Protein AF-A0A2E7CGQ4-F1 (afdb_monomer_lite)

Foldseek 3Di:
DDQFWDALVRLCVLQVPDSVRQVVCCVPLVPPPFDQDPVRGTTHGPVVSLVSNLVVLCVVVVDDCVVRRPDDSQVSCVVSVNDDPVVVVVLVVLLVQLLVCLQVLPLVSNVVSLVVLCVVQPLLCSVVSHVVVSLVVLVVCVVVVVHDPNSNVSSLVSLLVVLVVQLCVLQVPAPAAEEEEEEAAPDPDCSVSSSLSNLLSVLRHHYDYPYYRDYLVVSLVVCVVRVHQEYEYEDEPPDDPVVVVVSLVVSCVSHDLRYQYEYEYPRDDPDDPRHHYDDDSVSSNVVSNVVVVVVVVVVVVVVD

Secondary structure (DSSP, 8-state):
--PPPEEHHHHHHHH---HHHHHHHHHHH--S--EE-TTS-EEE-TTHHHHHHHHHHHHHTT--HHHHTT--HHHHHHHHT---HHHHHHHHHHHHHHHHHHHTT-HHHHHHHHHHHHHHH-HHHHIIIIIHHHHHHHHHHHHTTSS-HHHHHHHHHHHHHHHHHHHHHHHHT--PPEEEEEEPTT----HHHHHHHHHHHHHTPEEEEEESS--HHHHHHHHHHTT-SEEEEE--TTS-HHHHHHHHHHHHHHS-TTSEEEEESTTPPS--TT-EE--SHHHHHHHHHHHHHHHHHHHHTT--

pLDDT: mean 86.43, std 11.73, range [37.19, 98.38]

Structure (mmCIF, N/CA/C/O backbone):
data_AF-A0A2E7CGQ4-F1
#
_entry.id   AF-A0A2E7CGQ4-F1
#
loop_
_atom_site.group_PDB
_atom_site.id
_atom_site.type_symbol
_atom_site.label_atom_id
_atom_site.label_alt_id
_atom_site.label_comp_id
_atom_site.label_asym_id
_atom_site.label_entity_id
_atom_site.label_seq_id
_atom_site.pdbx_PDB_ins_code
_atom_site.Cartn_x
_atom_site.Cartn_y
_atom_site.Cartn_z
_atom_site.occupancy
_atom_site.B_iso_or_equiv
_atom_site.auth_seq_id
_atom_site.auth_comp_id
_atom_site.auth_asym_id
_atom_site.auth_atom_id
_atom_site.pdbx_PDB_model_num
ATOM 1 N N . MET A 1 1 ? 11.868 -14.679 -24.430 1.00 37.19 1 MET A N 1
ATOM 2 C CA . MET A 1 1 ? 11.970 -15.833 -23.504 1.00 37.19 1 MET A CA 1
ATOM 3 C C . MET A 1 1 ? 10.590 -16.470 -23.376 1.00 37.19 1 MET A C 1
ATOM 5 O O . MET A 1 1 ? 9.615 -15.739 -23.454 1.00 37.19 1 MET A O 1
ATOM 9 N N . ASN A 1 2 ? 10.488 -17.798 -23.251 1.00 43.44 2 ASN A N 1
ATOM 10 C CA . ASN A 1 2 ? 9.202 -18.505 -23.157 1.00 43.44 2 ASN A CA 1
ATOM 11 C C . ASN A 1 2 ? 8.615 -18.308 -21.746 1.00 43.44 2 ASN A C 1
ATOM 13 O O . ASN A 1 2 ? 9.108 -18.907 -20.792 1.00 43.44 2 ASN A O 1
ATOM 17 N N . THR A 1 3 ? 7.608 -17.448 -21.597 1.00 52.12 3 THR A N 1
ATOM 18 C CA . THR A 1 3 ? 6.948 -17.199 -20.308 1.00 52.12 3 THR A CA 1
ATOM 19 C C . THR A 1 3 ? 6.256 -18.482 -19.821 1.00 52.12 3 THR A C 1
ATOM 21 O O . THR A 1 3 ? 5.531 -19.105 -20.604 1.00 52.12 3 THR A O 1
ATOM 24 N N . PRO A 1 4 ? 6.461 -18.924 -18.565 1.00 74.00 4 PRO A N 1
ATOM 25 C CA . PRO A 1 4 ? 5.861 -20.161 -18.072 1.00 74.00 4 PRO A CA 1
ATOM 26 C C . PRO A 1 4 ? 4.330 -20.071 -18.082 1.00 74.00 4 PRO A C 1
ATOM 28 O O . PRO A 1 4 ? 3.744 -19.139 -17.532 1.00 74.00 4 PRO A O 1
ATOM 31 N N . MET A 1 5 ? 3.676 -21.048 -18.716 1.00 81.94 5 MET A N 1
ATOM 32 C CA . MET A 1 5 ? 2.215 -21.104 -18.775 1.00 81.94 5 MET A CA 1
ATOM 33 C C . MET A 1 5 ? 1.610 -21.578 -17.445 1.00 81.94 5 MET A C 1
ATOM 35 O O . MET A 1 5 ? 2.183 -22.404 -16.736 1.00 81.94 5 MET A O 1
ATOM 39 N N . LEU A 1 6 ? 0.417 -21.087 -17.127 1.00 85.25 6 LEU A N 1
ATOM 40 C CA . LEU A 1 6 ? -0.281 -21.278 -15.859 1.00 85.25 6 LEU A CA 1
ATOM 41 C C . LEU A 1 6 ? -1.363 -22.351 -15.947 1.00 85.25 6 LEU A C 1
ATOM 43 O O . LEU A 1 6 ? -2.044 -22.489 -16.959 1.00 85.25 6 LEU A O 1
ATOM 47 N N . THR A 1 7 ? -1.590 -23.075 -14.854 1.00 88.69 7 THR A N 1
ATOM 48 C CA . THR A 1 7 ? -2.737 -23.988 -14.746 1.00 88.69 7 THR A CA 1
ATOM 49 C C . THR A 1 7 ? -4.035 -23.216 -14.504 1.00 88.69 7 THR A C 1
ATOM 51 O O . THR A 1 7 ? -4.023 -22.098 -13.991 1.00 88.69 7 THR A O 1
ATOM 54 N N . ILE A 1 8 ? -5.187 -23.834 -14.792 1.00 88.88 8 ILE A N 1
ATOM 55 C CA . ILE A 1 8 ? -6.497 -23.209 -14.518 1.00 88.88 8 ILE A CA 1
ATOM 56 C C . ILE A 1 8 ? -6.691 -22.838 -13.036 1.00 88.88 8 ILE A C 1
ATOM 58 O O . ILE A 1 8 ? -7.379 -21.869 -12.730 1.00 88.88 8 ILE A O 1
ATOM 62 N N . GLY A 1 9 ? -6.080 -23.598 -12.117 1.00 81.31 9 GLY A N 1
ATOM 63 C CA . GLY A 1 9 ? -6.114 -23.308 -10.682 1.00 81.31 9 GLY A CA 1
ATOM 64 C C . GLY A 1 9 ? -5.320 -22.050 -10.334 1.00 81.31 9 GLY A C 1
ATOM 65 O O . GLY A 1 9 ? -5.832 -21.188 -9.627 1.00 81.31 9 GLY A O 1
ATOM 66 N N . ALA A 1 10 ? -4.121 -21.902 -10.908 1.00 79.12 10 ALA A N 1
ATOM 67 C CA . ALA A 1 10 ? -3.307 -20.698 -10.749 1.00 79.12 10 ALA A CA 1
ATOM 68 C C . ALA A 1 10 ? -4.002 -19.456 -11.334 1.00 79.12 10 ALA A C 1
ATOM 70 O O . ALA A 1 10 ? -4.016 -18.406 -10.699 1.00 79.12 10 ALA A O 1
ATOM 71 N N . VAL A 1 11 ? -4.655 -19.584 -12.497 1.00 84.62 11 VAL A N 1
ATOM 72 C CA . VAL A 1 11 ? -5.455 -18.494 -13.085 1.00 84.62 11 VAL A CA 1
ATOM 73 C C . VAL A 1 11 ? -6.632 -18.119 -12.184 1.00 84.62 11 VAL A C 1
ATOM 75 O O . VAL A 1 11 ? -6.883 -16.937 -11.972 1.00 84.62 11 VAL A O 1
ATOM 78 N N . SER A 1 12 ? -7.334 -19.103 -11.616 1.00 85.94 12 SER A N 1
ATOM 79 C CA . SER A 1 12 ? -8.445 -18.858 -10.688 1.00 85.94 12 SER A CA 1
ATOM 80 C C . SER A 1 12 ? -7.989 -18.106 -9.434 1.00 85.94 12 SER A C 1
ATOM 82 O O . SER A 1 12 ? -8.594 -17.097 -9.085 1.00 85.94 12 SER A O 1
ATOM 84 N N . GLN A 1 13 ? -6.876 -18.517 -8.817 1.00 78.94 13 GLN A N 1
ATOM 85 C CA . GLN A 1 13 ? -6.286 -17.789 -7.687 1.00 78.94 13 GLN A CA 1
ATOM 86 C C . GLN A 1 13 ? -5.850 -16.367 -8.061 1.00 78.94 13 GLN A C 1
ATOM 88 O O . GLN A 1 13 ? -6.104 -15.435 -7.306 1.00 78.94 13 GLN A O 1
ATOM 93 N N . ALA A 1 14 ? -5.214 -16.187 -9.221 1.00 70.75 14 ALA A N 1
ATOM 94 C CA . ALA A 1 14 ? -4.688 -14.890 -9.642 1.00 70.75 14 ALA A CA 1
ATOM 95 C C . ALA A 1 14 ? -5.778 -13.883 -10.053 1.00 70.75 14 ALA A C 1
ATOM 97 O O . ALA A 1 14 ? -5.547 -12.673 -9.987 1.00 70.75 14 ALA A O 1
ATOM 98 N N . THR A 1 15 ? -6.939 -14.364 -10.505 1.00 81.50 15 THR A N 1
ATOM 99 C CA . THR A 1 15 ? -8.033 -13.530 -11.040 1.00 81.50 15 THR A CA 1
ATOM 100 C C . THR A 1 15 ? -9.230 -13.408 -10.101 1.00 81.50 15 THR A C 1
ATOM 102 O O . THR A 1 15 ? -10.067 -12.544 -10.324 1.00 81.50 15 THR A O 1
ATOM 105 N N . GLY A 1 16 ? -9.343 -14.271 -9.085 1.00 78.56 16 GLY A N 1
ATOM 106 C CA . GLY A 1 16 ? -10.519 -14.352 -8.212 1.00 78.56 16 GLY A CA 1
ATOM 107 C C . GLY A 1 16 ? -11.732 -15.041 -8.853 1.00 78.56 16 GLY A C 1
ATOM 108 O O . GLY A 1 16 ? -12.733 -15.273 -8.180 1.00 78.56 16 GLY A O 1
ATOM 109 N N . ILE A 1 17 ? -11.656 -15.428 -10.133 1.00 87.81 17 ILE A N 1
ATOM 110 C CA . ILE A 1 17 ? -12.758 -16.086 -10.844 1.00 87.81 17 ILE A CA 1
ATOM 111 C C . ILE A 1 17 ? -12.748 -17.590 -10.526 1.00 87.81 17 ILE A C 1
ATOM 113 O O . ILE A 1 17 ? -11.724 -18.248 -10.741 1.00 87.81 17 ILE A O 1
ATOM 117 N N . PRO A 1 18 ? -13.872 -18.199 -10.099 1.00 87.81 18 PRO A N 1
ATOM 118 C CA . PRO A 1 18 ? -13.926 -19.633 -9.822 1.00 87.81 18 PRO A CA 1
ATOM 119 C C . PRO A 1 18 ? -13.567 -20.496 -11.041 1.00 87.81 18 PRO A C 1
ATOM 121 O O . PRO A 1 18 ? -14.021 -20.240 -12.159 1.00 87.81 18 PRO A O 1
ATOM 124 N N . VAL A 1 19 ? -12.840 -21.600 -10.825 1.00 90.12 19 VAL A N 1
ATOM 125 C CA . VAL A 1 19 ? -12.461 -22.561 -11.887 1.00 90.12 19 VAL A CA 1
ATOM 126 C C . VAL A 1 19 ? -13.666 -23.014 -12.722 1.00 90.12 19 VAL A C 1
ATOM 128 O O . VAL A 1 19 ? -13.573 -23.137 -13.944 1.00 90.12 19 VAL A O 1
ATOM 131 N N . ASN A 1 20 ? -14.818 -23.246 -12.086 1.00 90.44 20 ASN A N 1
ATOM 132 C CA . ASN A 1 20 ? -16.042 -23.653 -12.782 1.00 90.44 20 ASN A CA 1
ATOM 133 C C . ASN A 1 20 ? -16.586 -22.554 -13.710 1.00 90.44 20 ASN A C 1
ATOM 135 O O . ASN A 1 20 ? -17.099 -22.860 -14.791 1.00 90.44 20 ASN A O 1
ATOM 139 N N . THR A 1 21 ? -16.428 -21.287 -13.328 1.00 89.38 21 THR A N 1
ATOM 140 C CA . THR A 1 21 ? -16.795 -20.127 -14.144 1.00 89.38 21 THR A CA 1
ATOM 141 C C . THR A 1 21 ? -15.877 -20.022 -15.358 1.00 89.38 21 THR A C 1
ATOM 143 O O . THR A 1 21 ? -16.377 -19.987 -16.481 1.00 89.38 21 THR A O 1
ATOM 146 N N . LEU A 1 22 ? -14.556 -20.126 -15.161 1.00 89.81 22 LEU A N 1
ATOM 147 C CA . LEU A 1 22 ? -13.570 -20.136 -16.252 1.00 89.81 22 LEU A CA 1
ATOM 148 C C . LEU A 1 22 ? -13.839 -21.262 -17.264 1.00 89.81 22 LEU A C 1
ATOM 150 O O . LEU A 1 22 ? -13.852 -21.025 -18.469 1.00 89.81 22 LEU A O 1
ATOM 154 N N . ARG A 1 23 ? -14.144 -22.480 -16.792 1.00 89.25 23 ARG A N 1
ATOM 155 C CA . ARG A 1 23 ? -14.527 -23.614 -17.661 1.00 89.25 23 ARG A CA 1
ATOM 156 C C . ARG A 1 23 ? -15.828 -23.363 -18.418 1.00 89.25 23 ARG A C 1
ATOM 158 O O . ARG A 1 23 ? -15.978 -23.780 -19.566 1.00 89.25 23 ARG A O 1
ATOM 165 N N . THR A 1 24 ? -16.795 -22.718 -17.768 1.00 90.81 24 THR A N 1
ATOM 166 C CA . THR A 1 24 ? -18.075 -22.381 -18.399 1.00 90.81 24 THR A CA 1
ATOM 167 C C . THR A 1 24 ? -17.879 -21.347 -19.496 1.00 90.81 24 THR A C 1
ATOM 169 O O . THR A 1 24 ? -18.481 -21.478 -20.562 1.00 90.81 24 THR A O 1
ATOM 172 N N . TRP A 1 25 ? -17.036 -20.349 -19.252 1.00 91.62 25 TRP A N 1
ATOM 173 C CA . TRP A 1 25 ? -16.709 -19.326 -20.232 1.00 91.62 25 TRP A CA 1
ATOM 174 C C . TRP A 1 25 ? -15.930 -19.891 -21.412 1.00 91.62 25 TRP A C 1
ATOM 176 O O . TRP A 1 25 ? -16.318 -19.638 -22.549 1.00 91.62 25 TRP A O 1
ATOM 186 N N . GLU A 1 26 ? -14.941 -20.750 -21.162 1.00 89.25 26 GLU A N 1
ATOM 187 C CA . GLU A 1 26 ? -14.176 -21.406 -22.225 1.00 89.25 26 GLU A CA 1
ATOM 188 C C . GLU A 1 26 ? -15.113 -22.206 -23.139 1.00 89.25 26 GLU A C 1
ATOM 190 O O . GLU A 1 26 ? -15.038 -22.113 -24.357 1.00 89.25 26 GLU A O 1
ATOM 195 N N . ARG A 1 27 ? -16.079 -22.932 -22.564 1.00 89.25 27 ARG A N 1
ATOM 196 C CA . ARG A 1 27 ? -17.051 -23.708 -23.345 1.00 89.25 27 ARG A CA 1
ATOM 197 C C . ARG A 1 27 ? -18.060 -22.845 -24.111 1.00 89.25 27 ARG A C 1
ATOM 199 O O . ARG A 1 27 ? -18.466 -23.235 -25.200 1.00 89.25 27 ARG A O 1
ATOM 206 N N . ARG A 1 28 ? -18.552 -21.750 -23.518 1.00 89.00 28 ARG A N 1
ATOM 207 C CA . ARG A 1 28 ? -19.651 -20.943 -24.092 1.00 89.00 28 ARG A CA 1
ATOM 208 C C . ARG A 1 28 ? -19.175 -19.825 -25.014 1.00 89.00 28 ARG A C 1
ATOM 210 O O . ARG A 1 28 ? -19.886 -19.494 -25.953 1.00 89.00 28 ARG A O 1
ATOM 217 N N . TYR A 1 29 ? -18.021 -19.245 -24.717 1.00 87.56 29 TYR A N 1
ATOM 218 C CA . TYR A 1 29 ? -17.489 -18.051 -25.375 1.00 87.56 29 TYR A CA 1
ATOM 219 C C . TYR A 1 29 ? -16.099 -18.281 -25.976 1.00 87.56 29 TYR A C 1
ATOM 221 O O . TYR A 1 29 ? -15.516 -17.349 -26.515 1.00 87.56 29 TYR A O 1
ATOM 229 N N . ASN A 1 30 ? -15.557 -19.502 -25.880 1.00 86.75 30 ASN A N 1
ATOM 230 C CA . ASN A 1 30 ? -14.214 -19.843 -26.353 1.00 86.75 30 ASN A CA 1
ATOM 231 C C . ASN A 1 30 ? -13.100 -18.986 -25.713 1.00 86.75 30 ASN A C 1
ATOM 233 O O . ASN A 1 30 ? -12.073 -18.722 -26.332 1.00 86.75 30 ASN A O 1
ATOM 237 N N . PHE A 1 31 ? -13.317 -18.547 -24.468 1.00 85.44 31 PHE A N 1
ATOM 238 C CA . PHE A 1 31 ? -12.415 -17.672 -23.720 1.00 85.44 31 PHE A CA 1
ATOM 239 C C . PHE A 1 31 ? -12.422 -18.021 -22.220 1.00 85.44 31 PHE A C 1
ATOM 241 O O . PHE A 1 31 ? -13.499 -18.275 -21.682 1.00 85.44 31 PHE A O 1
ATOM 248 N N . PRO A 1 32 ? -11.286 -17.972 -21.501 1.00 85.31 32 PRO A N 1
ATOM 249 C CA . PRO A 1 32 ? -9.944 -17.636 -21.985 1.00 85.31 32 PRO A CA 1
ATOM 250 C C . PRO A 1 32 ? -9.359 -18.725 -22.900 1.00 85.31 32 PRO A C 1
ATOM 252 O O . PRO A 1 32 ? -9.661 -19.904 -22.693 1.00 85.31 32 PRO A O 1
ATOM 255 N N . PRO A 1 33 ? -8.535 -18.361 -23.902 1.00 82.25 33 PRO A N 1
ATOM 256 C CA . PRO A 1 33 ? -7.875 -19.341 -24.755 1.00 82.25 33 PRO A CA 1
ATOM 257 C C . PRO A 1 33 ? -6.953 -20.219 -23.906 1.00 82.25 33 PRO A C 1
ATOM 259 O O . PRO A 1 33 ? -6.199 -19.717 -23.069 1.00 82.25 33 PRO A O 1
ATOM 262 N N . SER A 1 34 ? -7.030 -21.535 -24.104 1.00 83.25 34 SER A N 1
ATOM 263 C CA . SER A 1 34 ? -6.177 -22.495 -23.409 1.00 83.25 34 SER A CA 1
ATOM 264 C C . SER A 1 34 ? -5.305 -23.268 -24.391 1.00 83.25 34 SER A C 1
ATOM 266 O O . SER A 1 34 ? -5.765 -23.778 -25.414 1.00 83.25 34 SER A O 1
ATOM 268 N N . ASN A 1 35 ? -4.030 -23.397 -24.043 1.00 81.62 35 ASN A N 1
ATOM 269 C CA . ASN A 1 35 ? -3.120 -24.339 -24.669 1.00 81.62 35 ASN A CA 1
ATOM 270 C C . ASN A 1 35 ? -3.241 -25.685 -23.952 1.00 81.62 35 ASN A C 1
ATOM 272 O O . ASN A 1 35 ? -3.622 -25.761 -22.781 1.00 81.62 35 ASN A O 1
ATOM 276 N N . ARG A 1 36 ? -2.907 -26.778 -24.639 1.00 79.50 36 ARG A N 1
ATOM 277 C CA . ARG A 1 36 ? -2.857 -28.103 -24.015 1.00 79.50 36 ARG A CA 1
ATOM 278 C C . ARG A 1 36 ? -1.415 -28.532 -23.818 1.00 79.50 36 ARG A C 1
ATOM 280 O O . ARG A 1 36 ? -0.633 -28.517 -24.762 1.00 79.50 36 ARG A O 1
ATOM 287 N N . SER A 1 37 ? -1.084 -28.943 -22.598 1.00 76.06 37 SER A N 1
ATOM 288 C CA . SER A 1 37 ? 0.176 -29.630 -22.326 1.00 76.06 37 SER A CA 1
ATOM 289 C C . SER A 1 37 ? 0.203 -31.004 -23.017 1.00 76.06 37 SER A C 1
ATOM 291 O O . SER A 1 37 ? -0.860 -31.543 -23.352 1.00 76.06 37 SER A O 1
ATOM 293 N N . PRO A 1 38 ? 1.383 -31.636 -23.165 1.00 66.62 38 PRO A N 1
ATOM 294 C CA . PRO A 1 38 ? 1.488 -33.028 -23.615 1.00 66.62 38 PRO A CA 1
ATOM 295 C C . PRO A 1 38 ? 0.625 -33.996 -22.782 1.00 66.62 38 PRO A C 1
ATOM 297 O O . PRO A 1 38 ? 0.081 -34.962 -23.308 1.00 66.62 38 PRO A O 1
ATOM 300 N N . GLY A 1 39 ? 0.408 -33.683 -21.497 1.00 72.50 39 GLY A N 1
ATOM 301 C CA . GLY A 1 39 ? -0.490 -34.401 -20.584 1.00 72.50 39 GLY A CA 1
ATOM 302 C C . GLY A 1 39 ? -1.973 -34.005 -20.670 1.00 72.50 39 GLY A C 1
ATOM 303 O O . GLY A 1 39 ? -2.726 -34.287 -19.741 1.00 72.50 39 GLY A O 1
ATOM 304 N N . ARG A 1 40 ? -2.409 -33.318 -21.740 1.00 76.00 40 ARG A N 1
ATOM 305 C CA . ARG A 1 40 ? -3.786 -32.818 -21.971 1.00 76.00 40 ARG A CA 1
ATOM 306 C C . ARG A 1 40 ? -4.332 -31.859 -20.900 1.00 76.00 40 ARG A C 1
ATOM 308 O O . ARG A 1 40 ? -5.538 -31.608 -20.866 1.00 76.00 40 ARG A O 1
ATOM 315 N N . GLN A 1 41 ? -3.479 -31.282 -20.056 1.00 81.81 41 GLN A N 1
ATOM 316 C CA . GLN A 1 41 ? -3.895 -30.257 -19.096 1.00 81.81 41 GLN A CA 1
ATOM 317 C C . GLN A 1 41 ? -4.007 -28.891 -19.780 1.00 81.81 41 GLN A C 1
ATOM 319 O O . GLN A 1 41 ? -3.227 -28.583 -20.679 1.00 81.81 41 GLN A O 1
ATOM 324 N N . ARG A 1 42 ? -4.978 -28.078 -19.346 1.00 83.44 42 ARG A N 1
ATOM 325 C CA . ARG A 1 42 ? -5.155 -26.702 -19.829 1.00 83.44 42 ARG A CA 1
ATOM 326 C C . ARG A 1 42 ? -4.094 -25.792 -19.228 1.00 83.44 42 ARG A C 1
ATOM 328 O O . ARG A 1 42 ? -3.947 -25.752 -18.004 1.00 83.44 42 ARG A O 1
ATOM 335 N N . LEU A 1 43 ? -3.417 -25.063 -20.100 1.00 84.62 43 LEU A N 1
ATOM 336 C CA . LEU A 1 43 ? -2.380 -24.099 -19.793 1.00 84.62 43 LEU A CA 1
ATOM 337 C C . LEU A 1 43 ? -2.768 -22.735 -20.360 1.00 84.62 43 LEU A C 1
ATOM 339 O O . LEU A 1 43 ? -3.268 -22.643 -21.477 1.00 84.62 43 LEU A O 1
ATOM 343 N N . TYR A 1 44 ? -2.533 -21.689 -19.587 1.00 83.19 44 TYR A N 1
ATOM 344 C CA . TYR A 1 44 ? -2.907 -20.320 -19.912 1.00 83.19 44 TYR A CA 1
ATOM 345 C C . TYR A 1 44 ? -1.673 -19.442 -19.929 1.00 83.19 44 TYR A C 1
ATOM 347 O O . TYR A 1 44 ? -0.763 -19.620 -19.123 1.00 83.19 44 TYR A O 1
ATOM 355 N N . SER A 1 45 ? -1.641 -18.486 -20.840 1.00 81.75 45 SER A N 1
ATOM 356 C CA . SER A 1 45 ? -0.552 -17.524 -20.872 1.00 81.75 45 SER A CA 1
ATOM 357 C C . SER A 1 45 ? -0.745 -16.477 -19.758 1.00 81.75 45 SER A C 1
ATOM 359 O O . SER A 1 45 ? -1.888 -16.101 -19.498 1.00 81.75 45 SER A O 1
ATOM 361 N N . PRO A 1 46 ? 0.307 -16.041 -19.036 1.00 75.56 46 PRO A N 1
ATOM 362 C CA . PRO A 1 46 ? 0.155 -15.123 -17.898 1.00 75.56 46 PRO A CA 1
ATOM 363 C C . PRO A 1 46 ? -0.472 -13.760 -18.225 1.00 75.56 46 PRO A C 1
ATOM 365 O O . PRO A 1 46 ? -1.153 -13.185 -17.379 1.00 75.56 46 PRO A O 1
ATOM 368 N N . ASP A 1 47 ? -0.302 -13.269 -19.451 1.00 75.69 47 ASP A N 1
ATOM 369 C CA . ASP A 1 47 ? -0.941 -12.058 -19.991 1.00 75.69 47 ASP A CA 1
ATOM 370 C C . ASP A 1 47 ? -2.477 -12.098 -19.901 1.00 75.69 47 ASP A C 1
ATOM 372 O O . ASP A 1 47 ? -3.119 -11.057 -19.739 1.00 75.69 47 ASP A O 1
ATOM 376 N N . ILE A 1 48 ? -3.083 -13.292 -19.900 1.00 83.38 48 ILE A N 1
ATOM 377 C CA . ILE A 1 48 ? -4.538 -13.432 -19.778 1.00 83.38 48 ILE A CA 1
ATOM 378 C C . ILE A 1 48 ? -5.068 -13.013 -18.403 1.00 83.38 48 ILE A C 1
ATOM 380 O O . ILE A 1 48 ? -6.251 -12.694 -18.285 1.00 83.38 48 ILE A O 1
ATOM 384 N N . ILE A 1 49 ? -4.225 -13.010 -17.359 1.00 80.38 49 ILE A N 1
ATOM 385 C CA . ILE A 1 49 ? -4.644 -12.655 -15.995 1.00 80.38 49 ILE A CA 1
ATOM 386 C C . ILE A 1 49 ? -5.162 -11.222 -15.964 1.00 80.38 49 ILE A C 1
ATOM 388 O O . ILE A 1 49 ? -6.224 -10.974 -15.394 1.00 80.38 49 ILE A O 1
ATOM 392 N N . LEU A 1 50 ? -4.436 -10.289 -16.585 1.00 76.25 50 LEU A N 1
ATOM 393 C CA . LEU A 1 50 ? -4.797 -8.875 -16.565 1.00 76.25 50 LEU A CA 1
ATOM 394 C C . LEU A 1 50 ? -6.152 -8.657 -17.251 1.00 76.25 50 LEU A C 1
ATOM 396 O O . LEU A 1 50 ? -7.031 -7.997 -16.705 1.00 76.25 50 LEU A O 1
ATOM 400 N N . HIS A 1 51 ? -6.363 -9.303 -18.399 1.00 82.88 51 HIS A N 1
ATOM 401 C CA . HIS A 1 51 ? -7.634 -9.264 -19.119 1.00 82.88 51 HIS A CA 1
ATOM 402 C C . HIS A 1 51 ? -8.776 -9.896 -18.298 1.00 82.88 51 HIS A C 1
ATOM 404 O O . HIS A 1 51 ? -9.843 -9.306 -18.153 1.00 82.88 51 HIS A O 1
ATOM 410 N N . LEU A 1 52 ? -8.558 -11.063 -17.687 1.00 87.88 52 LEU A N 1
ATOM 411 C CA . LEU A 1 52 ? -9.568 -11.712 -16.845 1.00 87.88 52 LEU A CA 1
ATOM 412 C C . LEU A 1 52 ? -9.945 -10.873 -15.617 1.00 87.88 52 LEU A C 1
ATOM 414 O O . LEU A 1 52 ? -11.114 -10.868 -15.239 1.00 87.88 52 LEU A O 1
ATOM 418 N N . ARG A 1 53 ? -8.997 -10.133 -15.027 1.00 83.06 53 ARG A N 1
ATOM 419 C CA . ARG A 1 53 ? -9.285 -9.179 -13.944 1.00 83.06 53 ARG A CA 1
ATOM 420 C C . ARG A 1 53 ? -10.189 -8.039 -14.415 1.00 83.06 53 ARG A C 1
ATOM 422 O O . ARG A 1 53 ? -11.138 -7.715 -13.708 1.00 83.06 53 ARG A O 1
ATOM 429 N N . LEU A 1 54 ? -9.961 -7.496 -15.616 1.00 82.94 54 LEU A N 1
ATOM 430 C CA . LEU A 1 54 ? -10.857 -6.489 -16.201 1.00 82.94 54 LEU A CA 1
ATOM 431 C C . LEU A 1 54 ? -12.257 -7.043 -16.454 1.00 82.94 54 LEU A C 1
ATOM 433 O O . LEU A 1 54 ? -13.245 -6.405 -16.103 1.00 82.94 54 LEU A O 1
ATOM 437 N N . ILE A 1 55 ? -12.357 -8.255 -17.005 1.00 88.12 55 ILE A N 1
ATOM 438 C CA . ILE A 1 55 ? -13.652 -8.920 -17.198 1.00 88.12 55 ILE A CA 1
ATOM 439 C C . ILE A 1 55 ? -14.359 -9.090 -15.853 1.00 88.12 55 ILE A C 1
ATOM 441 O O . ILE A 1 55 ? -15.540 -8.770 -15.756 1.00 88.12 55 ILE A O 1
ATOM 445 N N . ASN A 1 56 ? -13.657 -9.538 -14.807 1.00 86.00 56 ASN A N 1
ATOM 446 C CA . ASN A 1 56 ? -14.249 -9.693 -13.479 1.00 86.00 56 ASN A CA 1
ATOM 447 C C . ASN A 1 56 ? -14.761 -8.353 -12.925 1.00 86.00 56 ASN A C 1
ATOM 449 O O . ASN A 1 56 ? -15.920 -8.250 -12.538 1.00 86.00 56 ASN A O 1
ATOM 453 N N . LYS A 1 57 ? -13.949 -7.295 -13.020 1.00 81.12 57 LYS A N 1
ATOM 454 C CA . LYS A 1 57 ? -14.323 -5.932 -12.615 1.00 81.12 57 LYS A CA 1
ATOM 455 C C . LYS A 1 57 ? -15.530 -5.397 -13.395 1.00 81.12 57 LYS A C 1
ATOM 457 O O . LYS A 1 57 ? -16.377 -4.702 -12.840 1.00 81.12 57 LYS A O 1
ATOM 462 N N . ALA A 1 58 ? -15.636 -5.728 -14.682 1.00 83.44 58 ALA A N 1
ATOM 463 C CA . ALA A 1 58 ? -16.773 -5.355 -15.521 1.00 83.44 58 ALA A CA 1
ATOM 464 C C . ALA A 1 58 ? -18.060 -6.077 -15.097 1.00 83.44 58 ALA A C 1
ATOM 466 O O . ALA A 1 58 ? -19.125 -5.456 -15.060 1.00 83.44 58 ALA A O 1
ATOM 467 N N . LEU A 1 59 ? -17.966 -7.356 -14.720 1.00 84.88 59 LEU A N 1
ATOM 468 C CA . LEU A 1 59 ? -19.089 -8.105 -14.148 1.00 84.88 59 LEU A CA 1
ATOM 469 C C . LEU A 1 59 ? -19.535 -7.521 -12.806 1.00 84.88 59 LEU A C 1
ATOM 471 O O . LEU A 1 59 ? -20.738 -7.380 -12.591 1.00 84.88 59 LEU A O 1
ATOM 475 N N . ASP A 1 60 ? -18.591 -7.126 -11.948 1.00 81.25 60 ASP A N 1
ATOM 476 C CA . ASP A 1 60 ? -18.888 -6.497 -10.654 1.00 81.25 60 ASP A CA 1
ATOM 477 C C . ASP A 1 60 ? -19.618 -5.153 -10.824 1.00 81.25 60 ASP A C 1
ATOM 479 O O . ASP A 1 60 ? -20.490 -4.807 -10.028 1.00 81.25 60 ASP A O 1
ATOM 483 N N . LYS A 1 61 ? -19.351 -4.426 -11.921 1.00 78.94 61 LYS A N 1
ATOM 484 C CA . LYS A 1 61 ? -20.108 -3.225 -12.326 1.00 78.94 61 LYS A CA 1
ATOM 485 C C . LYS A 1 61 ? -21.485 -3.527 -12.948 1.00 78.94 61 LYS A C 1
ATOM 487 O O . LYS A 1 61 ? -22.170 -2.608 -13.394 1.00 78.94 61 LYS A O 1
ATOM 492 N N . GLY A 1 62 ? -21.911 -4.789 -12.987 1.00 81.00 62 GLY A N 1
ATOM 493 C CA . GLY A 1 62 ? -23.234 -5.209 -13.458 1.00 81.00 62 GLY A CA 1
ATOM 494 C C . GLY A 1 62 ? -23.336 -5.480 -14.962 1.00 81.00 62 GLY A C 1
ATOM 495 O O . GLY A 1 62 ? -24.438 -5.723 -15.465 1.00 81.00 62 GLY A O 1
ATOM 496 N N . LEU A 1 63 ? -22.218 -5.473 -15.696 1.00 85.69 63 LEU A N 1
ATOM 497 C CA . LEU A 1 63 ? -22.215 -5.851 -17.110 1.00 85.69 63 LEU A CA 1
ATOM 498 C C . LEU A 1 63 ? -22.423 -7.359 -17.247 1.00 85.69 63 LEU A C 1
ATOM 500 O O . LEU A 1 63 ? -21.952 -8.161 -16.444 1.00 85.69 63 LEU A O 1
ATOM 504 N N . ARG A 1 64 ? -23.158 -7.779 -18.278 1.00 86.94 64 ARG A N 1
ATOM 505 C CA . ARG A 1 64 ? -23.446 -9.202 -18.494 1.00 86.94 64 ARG A CA 1
ATOM 506 C C . ARG A 1 64 ? -22.297 -9.862 -19.253 1.00 86.94 64 ARG A C 1
ATOM 508 O O . ARG A 1 64 ? -21.801 -9.256 -20.200 1.00 86.94 64 ARG A O 1
ATOM 515 N N . PRO A 1 65 ? -21.972 -11.146 -18.992 1.00 83.81 65 PRO A N 1
ATOM 516 C CA . PRO A 1 65 ? -20.926 -11.864 -19.723 1.00 83.81 65 PRO A CA 1
ATOM 517 C C . PRO A 1 65 ? -21.061 -11.741 -21.247 1.00 83.81 65 PRO A C 1
ATOM 519 O O . PRO A 1 65 ? -20.097 -11.465 -21.939 1.00 83.81 65 PRO A O 1
ATOM 522 N N . ARG A 1 66 ? -22.277 -11.826 -21.797 1.00 83.00 66 ARG A N 1
ATOM 523 C CA . ARG A 1 66 ? -22.496 -11.685 -23.247 1.00 83.00 66 ARG A CA 1
ATOM 524 C C . ARG A 1 66 ? -22.052 -10.328 -23.827 1.00 83.00 66 ARG A C 1
ATOM 526 O O . ARG A 1 66 ? -21.791 -10.264 -25.018 1.00 83.00 66 ARG A O 1
ATOM 533 N N . GLN A 1 67 ? -22.015 -9.265 -23.023 1.00 81.31 67 GLN A N 1
ATOM 534 C CA . GLN A 1 67 ? -21.620 -7.921 -23.461 1.00 81.31 67 GLN A CA 1
ATOM 535 C C . GLN A 1 67 ? -20.103 -7.729 -23.465 1.00 81.31 67 GLN A C 1
ATOM 537 O O . GLN A 1 67 ? -19.609 -6.904 -24.219 1.00 81.31 67 GLN A O 1
ATOM 542 N N . ILE A 1 68 ? -19.388 -8.467 -22.614 1.00 88.50 68 ILE A N 1
ATOM 543 C CA . ILE A 1 68 ? -17.966 -8.228 -22.342 1.00 88.50 68 ILE A CA 1
ATOM 544 C C . ILE A 1 68 ? -17.059 -9.365 -22.820 1.00 88.50 68 ILE A C 1
ATOM 546 O O . ILE A 1 68 ? -15.875 -9.159 -23.064 1.00 88.50 68 ILE A O 1
ATOM 550 N N . MET A 1 69 ? -17.602 -10.574 -22.983 1.00 83.62 69 MET A N 1
ATOM 551 C CA . MET A 1 69 ? -16.855 -11.731 -23.468 1.00 83.62 69 MET A CA 1
ATOM 552 C C . MET A 1 69 ? -16.587 -11.564 -24.968 1.00 83.62 69 MET A C 1
ATOM 554 O O . MET A 1 69 ? -17.503 -11.692 -25.779 1.00 83.62 69 MET A O 1
ATOM 558 N N . GLY A 1 70 ? -15.329 -11.279 -25.316 1.00 79.81 70 GLY A N 1
ATOM 559 C CA . GLY A 1 70 ? -14.877 -11.005 -26.686 1.00 79.81 70 GLY A CA 1
ATOM 560 C C . GLY A 1 70 ? -14.471 -9.551 -26.940 1.00 79.81 70 GLY A C 1
ATOM 561 O O . GLY A 1 70 ? -13.956 -9.260 -28.015 1.00 79.81 70 GLY A O 1
ATOM 562 N N . LEU A 1 71 ? -14.667 -8.660 -25.964 1.00 84.75 71 LEU A N 1
ATOM 563 C CA . LEU A 1 71 ? -14.096 -7.319 -26.016 1.00 84.75 71 LEU A CA 1
ATOM 564 C C . LEU A 1 71 ? -12.575 -7.376 -25.889 1.00 84.75 71 LEU A C 1
ATOM 566 O O . LEU A 1 71 ? -12.021 -8.280 -25.255 1.00 84.75 71 LEU A O 1
ATOM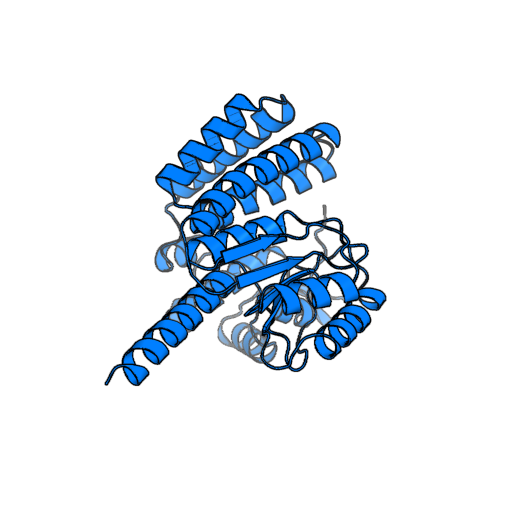 570 N N . SER A 1 72 ? -11.898 -6.412 -26.509 1.00 82.81 72 SER A N 1
ATOM 571 C CA . SER A 1 72 ? -10.466 -6.256 -26.309 1.00 82.81 72 SER A CA 1
ATOM 572 C C . SER A 1 72 ? -10.179 -5.755 -24.890 1.00 82.81 72 SER A C 1
ATOM 574 O O . SER A 1 72 ? -11.046 -5.206 -24.206 1.00 82.81 72 SER A O 1
ATOM 576 N N . HIS A 1 73 ? -8.932 -5.923 -24.449 1.00 76.44 73 HIS A N 1
ATOM 577 C CA . HIS A 1 73 ? -8.467 -5.330 -23.197 1.00 76.44 73 HIS A CA 1
ATOM 578 C C . HIS A 1 73 ? -8.724 -3.810 -23.167 1.00 76.44 73 HIS A C 1
ATOM 580 O O . HIS A 1 73 ? -9.124 -3.271 -22.142 1.00 76.44 73 HIS A O 1
ATOM 586 N N . GLU A 1 74 ? -8.554 -3.140 -24.308 1.00 70.44 74 GLU A N 1
ATOM 587 C CA . GLU A 1 74 ? -8.768 -1.703 -24.470 1.00 70.44 74 GLU A CA 1
ATOM 588 C C . GLU A 1 74 ? -10.248 -1.313 -24.366 1.00 70.44 74 GLU A C 1
ATOM 590 O O . GLU A 1 74 ? -10.584 -0.409 -23.606 1.00 70.44 74 GLU A O 1
ATOM 595 N N . ASP A 1 75 ? -11.148 -2.041 -25.033 1.00 78.69 75 ASP A N 1
ATOM 596 C CA . ASP A 1 75 ? -12.595 -1.796 -24.951 1.00 78.69 75 ASP A CA 1
ATOM 597 C C . ASP A 1 75 ? -13.129 -2.014 -23.533 1.00 78.69 75 ASP A C 1
ATOM 599 O O . ASP A 1 75 ? -13.969 -1.252 -23.055 1.00 78.69 75 ASP A O 1
ATOM 603 N N . LEU A 1 76 ? -12.627 -3.040 -22.836 1.00 81.06 76 LEU A N 1
ATOM 604 C CA . LEU A 1 76 ? -12.971 -3.279 -21.436 1.00 81.06 76 LEU A CA 1
ATOM 605 C C . LEU A 1 76 ? -12.482 -2.149 -20.546 1.00 81.06 76 LEU A C 1
ATOM 607 O O . LEU A 1 76 ? -13.262 -1.665 -19.732 1.00 81.06 76 LEU A O 1
ATOM 611 N N . SER A 1 77 ? -11.235 -1.705 -20.714 1.00 73.62 77 SER A N 1
ATOM 612 C CA . SER A 1 77 ? -10.725 -0.537 -19.998 1.00 73.62 77 SER A CA 1
ATOM 613 C C . SER A 1 77 ? -11.592 0.699 -20.263 1.00 73.62 77 SER A C 1
ATOM 615 O O . SER A 1 77 ? -12.045 1.329 -19.312 1.00 73.62 77 SER A O 1
ATOM 617 N N . ASN A 1 78 ? -11.936 0.985 -21.521 1.00 73.88 78 ASN A N 1
ATOM 618 C CA . ASN A 1 78 ? -12.773 2.130 -21.892 1.00 73.88 78 ASN A CA 1
ATOM 619 C C . ASN A 1 78 ? -14.170 2.063 -21.253 1.00 73.88 78 ASN A C 1
ATOM 621 O O . ASN A 1 78 ? -14.629 3.034 -20.655 1.00 73.88 78 ASN A O 1
ATOM 625 N N . ILE A 1 79 ? -14.833 0.904 -21.309 1.00 77.31 79 ILE A N 1
ATOM 626 C CA . ILE A 1 79 ? -16.148 0.688 -20.677 1.00 77.31 79 ILE A CA 1
ATOM 627 C C . ILE A 1 79 ? -16.059 0.798 -19.151 1.00 77.31 79 ILE A C 1
ATOM 629 O O . ILE A 1 79 ? -16.991 1.267 -18.493 1.00 77.31 79 ILE A O 1
ATOM 633 N N . LEU A 1 80 ? -14.940 0.369 -18.571 1.00 75.88 80 LEU A N 1
ATOM 634 C CA . LEU A 1 80 ? -14.676 0.475 -17.143 1.00 75.88 80 LEU A CA 1
ATOM 635 C C . LEU A 1 80 ? -14.309 1.898 -16.703 1.00 75.88 80 LEU A C 1
ATOM 637 O O . LEU A 1 80 ? -14.279 2.130 -15.489 1.00 75.88 80 LEU A O 1
ATOM 641 N N . GLY A 1 81 ? -14.089 2.829 -17.638 1.00 65.06 81 GLY A N 1
ATOM 642 C CA . GLY A 1 81 ? -13.571 4.170 -17.365 1.00 65.06 81 GLY A CA 1
ATOM 643 C C . GLY A 1 81 ? -12.090 4.171 -16.972 1.00 65.06 81 GLY A C 1
ATOM 644 O O . GLY A 1 81 ? -11.626 5.102 -16.324 1.00 65.06 81 GLY A O 1
ATOM 645 N N . GLU A 1 82 ? -11.353 3.113 -17.307 1.00 62.22 82 GLU A N 1
ATOM 646 C CA . GLU A 1 82 ? -9.906 3.026 -17.130 1.00 62.22 82 GLU A CA 1
ATOM 647 C C . GLU A 1 82 ? -9.208 3.679 -18.328 1.00 62.22 82 GLU A C 1
ATOM 649 O O . GLU A 1 82 ? -8.901 2.994 -19.297 1.00 62.22 82 GLU A O 1
ATOM 654 N N . THR A 1 83 ? -9.013 5.000 -18.218 1.00 54.94 83 THR A N 1
ATOM 655 C CA . THR A 1 83 ? -8.128 5.908 -18.990 1.00 54.94 83 THR A CA 1
ATOM 656 C C . THR A 1 83 ? -8.018 5.712 -20.513 1.00 54.94 83 THR A C 1
ATOM 658 O O . THR A 1 83 ? -7.703 4.643 -21.036 1.00 54.94 83 THR A O 1
ATOM 661 N N . SER A 1 84 ? -8.198 6.822 -21.233 1.00 58.31 84 SER A N 1
ATOM 662 C CA . SER A 1 84 ? -8.021 6.923 -22.687 1.00 58.31 84 SER A CA 1
ATOM 663 C C . SER A 1 84 ? -6.617 6.495 -23.147 1.00 58.31 84 SER A C 1
ATOM 665 O O . SER A 1 84 ? -5.667 6.474 -22.363 1.00 58.31 84 SER A O 1
ATOM 667 N N . THR A 1 85 ? -6.454 6.156 -24.430 1.00 56.66 85 THR A N 1
ATOM 668 C CA . THR A 1 85 ? -5.144 5.812 -25.022 1.00 56.66 85 THR A CA 1
ATOM 669 C C . THR A 1 85 ? -4.095 6.904 -24.823 1.00 56.66 85 THR A C 1
ATOM 671 O O . THR A 1 85 ? -2.934 6.582 -24.576 1.00 56.66 85 THR A O 1
ATOM 674 N N . ASP A 1 86 ? -4.509 8.171 -24.872 1.00 51.06 86 ASP A N 1
ATOM 675 C CA . ASP A 1 86 ? -3.629 9.324 -24.675 1.00 51.06 86 ASP A CA 1
ATOM 676 C C . ASP A 1 86 ? -3.208 9.459 -23.204 1.00 51.06 86 ASP A C 1
ATOM 678 O O . ASP A 1 86 ? -2.019 9.590 -22.921 1.00 51.06 86 ASP A O 1
ATOM 682 N N . GLU A 1 87 ? -4.134 9.286 -22.254 1.00 58.12 87 GLU A N 1
ATOM 683 C CA . GLU A 1 87 ? -3.799 9.245 -20.823 1.00 58.12 87 GLU A CA 1
ATOM 684 C C . GLU A 1 87 ? -2.912 8.042 -20.485 1.00 58.12 87 GLU A C 1
ATOM 686 O O . GLU A 1 87 ? -1.959 8.173 -19.727 1.00 58.12 87 GLU A O 1
ATOM 691 N N . LYS A 1 88 ? -3.153 6.859 -21.063 1.00 62.59 88 LYS A N 1
ATOM 692 C CA . LYS A 1 88 ? -2.264 5.698 -20.874 1.00 62.59 88 LYS A CA 1
ATOM 693 C C . LYS A 1 88 ? -0.856 5.972 -21.405 1.00 62.59 88 LYS A C 1
ATOM 695 O O . LYS A 1 88 ? 0.117 5.561 -20.773 1.00 62.59 88 LYS A O 1
ATOM 700 N N . LEU A 1 89 ? -0.736 6.658 -22.542 1.00 60.94 89 LEU A N 1
ATOM 701 C CA . LEU A 1 89 ? 0.553 7.036 -23.117 1.00 60.94 89 LEU A CA 1
ATOM 702 C C . LEU A 1 89 ? 1.281 8.064 -22.240 1.00 60.94 89 LEU A C 1
ATOM 704 O O . LEU A 1 89 ? 2.469 7.890 -21.968 1.00 60.94 89 LEU A O 1
ATOM 708 N N . GLU A 1 90 ? 0.578 9.089 -21.755 1.00 67.88 90 GLU A N 1
ATOM 709 C CA . GLU A 1 90 ? 1.123 10.085 -20.825 1.00 67.88 90 GLU A CA 1
ATOM 710 C C . GLU A 1 90 ? 1.535 9.460 -19.487 1.00 67.88 90 GLU A C 1
ATOM 712 O O . GLU A 1 90 ? 2.642 9.711 -19.011 1.00 67.88 90 GLU A O 1
ATOM 717 N N . ASN A 1 91 ? 0.706 8.577 -18.923 1.00 73.25 91 ASN A N 1
ATOM 718 C CA . ASN A 1 91 ? 1.011 7.835 -17.698 1.00 73.25 91 ASN A CA 1
ATOM 719 C C . ASN A 1 91 ? 2.304 7.023 -17.855 1.00 73.25 91 ASN A C 1
ATOM 721 O O . ASN A 1 91 ? 3.175 7.057 -16.986 1.00 73.25 91 ASN A O 1
ATOM 725 N N . ASN A 1 92 ? 2.446 6.313 -18.979 1.00 79.81 92 ASN A N 1
ATOM 726 C CA . ASN A 1 92 ? 3.650 5.540 -19.275 1.00 79.81 92 ASN A CA 1
ATOM 727 C C . ASN A 1 92 ? 4.876 6.445 -19.438 1.00 79.81 92 ASN A C 1
ATOM 729 O O . ASN A 1 92 ? 5.955 6.090 -18.972 1.00 79.81 92 ASN A O 1
ATOM 733 N N . LYS A 1 93 ? 4.718 7.613 -20.067 1.00 89.00 93 LYS A N 1
ATOM 734 C CA . LYS A 1 93 ? 5.805 8.580 -20.237 1.00 89.00 93 LYS A CA 1
ATOM 735 C C . LYS A 1 93 ? 6.308 9.108 -18.892 1.00 89.00 93 LYS A C 1
ATOM 737 O O . LYS A 1 93 ? 7.509 9.072 -18.657 1.00 89.00 93 LYS A O 1
ATOM 742 N N . GLU A 1 94 ? 5.411 9.531 -18.004 1.00 92.12 94 GLU A N 1
ATOM 743 C CA . GLU A 1 94 ? 5.778 10.032 -16.671 1.00 92.12 94 GLU A CA 1
ATOM 744 C C . GLU A 1 94 ? 6.541 8.970 -15.854 1.00 92.12 94 GLU A C 1
ATOM 746 O O . GLU A 1 94 ? 7.573 9.264 -15.255 1.00 92.12 94 GLU A O 1
ATOM 751 N N . ILE A 1 95 ? 6.094 7.709 -15.885 1.00 94.69 95 ILE A N 1
ATOM 752 C CA . ILE A 1 95 ? 6.777 6.602 -15.193 1.00 94.69 95 ILE A CA 1
ATOM 753 C C . ILE A 1 95 ? 8.175 6.341 -15.784 1.00 94.69 95 ILE A C 1
ATOM 755 O O . ILE A 1 95 ? 9.110 6.039 -15.040 1.00 94.69 95 ILE A O 1
ATOM 759 N N . LEU A 1 96 ? 8.341 6.462 -17.105 1.00 94.56 96 LEU A N 1
ATOM 760 C CA . LEU A 1 96 ? 9.646 6.324 -17.760 1.00 94.56 96 LEU A CA 1
ATOM 761 C C . LEU A 1 96 ? 10.599 7.466 -17.386 1.00 94.56 96 LEU A C 1
ATOM 763 O O . LEU A 1 96 ? 11.775 7.211 -17.139 1.00 94.56 96 LEU A O 1
ATOM 767 N N . GLU A 1 97 ? 10.098 8.697 -17.275 1.00 97.06 97 GLU A N 1
ATOM 768 C CA . GLU A 1 97 ? 10.880 9.839 -16.783 1.00 97.06 97 GLU A CA 1
ATOM 769 C C . GLU A 1 97 ? 11.337 9.618 -15.331 1.00 97.06 97 GLU A C 1
ATOM 771 O O . GLU A 1 97 ? 12.472 9.938 -14.973 1.00 97.06 97 GLU A O 1
ATOM 776 N N . TRP A 1 98 ? 10.494 9.010 -14.487 1.00 98.06 98 TRP A N 1
ATOM 777 C CA . TRP A 1 98 ? 10.891 8.638 -13.125 1.00 98.06 98 TRP A CA 1
ATOM 778 C C . TRP A 1 98 ? 11.949 7.535 -13.112 1.00 98.06 98 TRP A C 1
ATOM 780 O O . TRP A 1 98 ? 12.860 7.578 -12.285 1.00 98.06 98 TRP A O 1
ATOM 790 N N . LEU A 1 99 ? 11.871 6.563 -14.025 1.00 97.19 99 LEU A N 1
ATOM 791 C CA . LEU A 1 99 ? 12.897 5.528 -14.157 1.00 97.19 99 LEU A CA 1
ATOM 792 C C . LEU A 1 99 ? 14.245 6.133 -14.555 1.00 97.19 99 LEU A C 1
ATOM 794 O O . LEU A 1 99 ? 15.257 5.813 -13.934 1.00 97.19 99 LEU A O 1
ATOM 798 N N . GLU A 1 100 ? 14.258 7.037 -15.533 1.00 97.56 100 GLU A N 1
ATOM 799 C CA . GLU A 1 100 ? 15.472 7.745 -15.941 1.00 97.56 100 GLU A CA 1
ATOM 800 C C . GLU A 1 100 ? 16.046 8.578 -14.783 1.00 97.56 100 GLU A C 1
ATOM 802 O O . GLU A 1 100 ? 17.245 8.518 -14.500 1.00 97.56 100 GLU A O 1
ATOM 807 N N . ALA A 1 101 ? 15.195 9.300 -14.049 1.00 98.25 101 ALA A N 1
ATOM 808 C CA . ALA A 1 101 ? 15.613 10.037 -12.859 1.00 98.25 101 ALA A CA 1
ATOM 809 C C . ALA A 1 101 ? 16.202 9.108 -11.783 1.00 98.25 101 ALA A C 1
ATOM 811 O O . ALA A 1 101 ? 17.234 9.426 -11.195 1.00 98.25 101 ALA A O 1
ATOM 812 N N . ALA A 1 102 ? 15.605 7.936 -11.554 1.00 97.75 102 ALA A N 1
ATOM 813 C CA . ALA A 1 102 ? 16.136 6.935 -10.633 1.00 97.75 102 ALA A CA 1
ATOM 814 C C . ALA A 1 102 ? 17.500 6.387 -11.081 1.00 97.75 102 ALA A C 1
ATOM 816 O O . ALA A 1 102 ? 18.410 6.269 -10.259 1.00 97.75 102 ALA A O 1
ATOM 817 N N . GLN A 1 103 ? 17.670 6.098 -12.373 1.00 96.50 103 GLN A N 1
ATOM 818 C CA . GLN A 1 103 ? 18.945 5.644 -12.936 1.00 96.50 103 GLN A CA 1
ATOM 819 C C .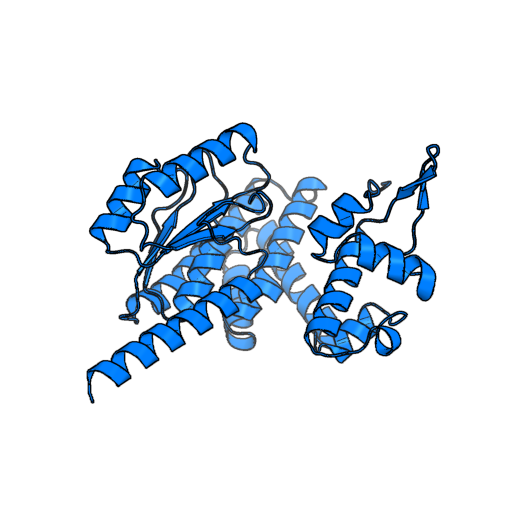 GLN A 1 103 ? 20.042 6.710 -12.793 1.00 96.50 103 GLN A C 1
ATOM 821 O O . GLN A 1 103 ? 21.187 6.389 -12.470 1.00 96.50 103 GLN A O 1
ATOM 826 N N . ASN A 1 104 ? 19.683 7.983 -12.950 1.00 97.62 104 ASN A N 1
ATOM 827 C CA . ASN A 1 104 ? 20.597 9.116 -12.805 1.00 97.62 104 ASN A CA 1
ATOM 828 C C . ASN A 1 104 ? 20.750 9.615 -11.354 1.00 97.62 104 ASN A C 1
ATOM 830 O O . ASN A 1 104 ? 21.459 10.593 -11.121 1.00 97.62 104 ASN A O 1
ATOM 834 N N . LEU A 1 105 ? 20.110 8.955 -10.378 1.00 98.00 105 LEU A N 1
ATOM 835 C CA . LEU A 1 105 ? 20.068 9.363 -8.967 1.00 98.00 105 LEU A CA 1
ATOM 836 C C . LEU A 1 105 ? 19.539 10.798 -8.749 1.00 98.00 105 LEU A C 1
ATOM 838 O O . LEU A 1 105 ? 19.893 11.475 -7.780 1.00 98.00 105 LEU A O 1
ATOM 842 N N . ASP A 1 106 ? 18.661 11.270 -9.636 1.00 98.38 106 ASP A N 1
ATOM 843 C CA . ASP A 1 106 ? 18.052 12.596 -9.564 1.00 98.38 106 ASP A CA 1
ATOM 844 C C . ASP A 1 106 ? 16.836 12.594 -8.627 1.00 98.38 106 ASP A C 1
ATOM 846 O O . ASP A 1 106 ? 15.676 12.412 -9.010 1.00 98.38 106 ASP A O 1
ATOM 850 N N . GLY A 1 107 ? 17.115 12.824 -7.345 1.00 97.81 107 GLY A N 1
ATOM 851 C CA . GLY A 1 107 ? 16.082 12.853 -6.313 1.00 97.81 107 GLY A CA 1
ATOM 852 C C . GLY A 1 107 ? 15.144 14.050 -6.430 1.00 97.81 107 GLY A C 1
ATOM 853 O O . GLY A 1 107 ? 14.008 13.971 -5.959 1.00 97.81 107 GLY A O 1
ATOM 854 N N . LEU A 1 108 ? 15.595 15.151 -7.037 1.00 98.00 108 LEU A N 1
ATOM 855 C CA . LEU A 1 108 ? 14.782 16.354 -7.205 1.00 98.00 108 LEU A CA 1
ATOM 856 C C . LEU A 1 108 ? 13.742 16.155 -8.306 1.00 98.00 108 LEU A C 1
ATOM 858 O O . LEU A 1 108 ? 12.599 16.585 -8.134 1.00 98.00 108 LEU A O 1
ATOM 862 N N . ALA A 1 109 ? 14.123 15.511 -9.412 1.00 97.94 109 ALA A N 1
ATOM 863 C CA . ALA A 1 109 ? 13.201 15.142 -10.479 1.00 97.94 109 ALA A CA 1
ATOM 864 C C . ALA A 1 109 ? 12.122 14.176 -9.968 1.00 97.94 109 ALA A C 1
ATOM 866 O O . ALA A 1 109 ? 10.936 14.455 -10.157 1.00 97.94 109 ALA A O 1
ATOM 867 N N . LEU A 1 110 ? 12.512 13.128 -9.227 1.00 98.31 110 LEU A N 1
ATOM 868 C CA . LEU A 1 110 ? 11.566 12.189 -8.608 1.00 98.31 110 LEU A CA 1
ATOM 869 C C . LEU A 1 110 ? 10.569 12.897 -7.685 1.00 98.31 110 LEU A C 1
ATOM 871 O O . LEU A 1 110 ? 9.362 12.753 -7.857 1.00 98.31 110 LEU A O 1
ATOM 875 N N . ASP A 1 111 ? 11.043 13.729 -6.752 1.00 97.88 111 ASP A N 1
ATOM 876 C CA . ASP A 1 111 ? 10.155 14.429 -5.816 1.00 97.88 111 ASP A CA 1
ATOM 877 C C . ASP A 1 111 ? 9.173 15.366 -6.522 1.00 97.88 111 ASP A C 1
ATOM 879 O O . ASP A 1 111 ? 8.025 15.499 -6.094 1.00 97.88 111 ASP A O 1
ATOM 883 N N . LYS A 1 112 ? 9.618 16.059 -7.578 1.00 97.88 112 LYS A N 1
ATOM 884 C CA . LYS A 1 112 ? 8.743 16.926 -8.380 1.00 97.88 112 LYS A CA 1
ATOM 885 C C . LYS A 1 112 ? 7.686 16.104 -9.108 1.00 97.88 112 LYS A C 1
ATOM 887 O O . LYS A 1 112 ? 6.513 16.472 -9.046 1.00 97.88 112 LYS A O 1
ATOM 892 N N . GLY A 1 113 ? 8.092 14.999 -9.729 1.00 97.56 113 GLY A N 1
ATOM 893 C CA . GLY A 1 113 ? 7.193 14.059 -10.390 1.00 97.56 113 GLY A CA 1
ATOM 894 C C . GLY A 1 113 ? 6.138 13.516 -9.430 1.00 97.56 113 GLY A C 1
ATOM 895 O O . GLY A 1 113 ? 4.943 13.670 -9.673 1.00 97.56 113 GLY A O 1
ATOM 896 N N . PHE A 1 114 ? 6.559 13.000 -8.272 1.00 98.19 114 PHE A N 1
ATOM 897 C CA . PHE A 1 114 ? 5.647 12.467 -7.258 1.00 98.19 114 PHE A CA 1
ATOM 898 C C . PHE A 1 114 ? 4.650 13.518 -6.761 1.00 98.19 114 PHE A C 1
ATOM 900 O O . PHE A 1 114 ? 3.456 13.238 -6.662 1.00 98.19 114 PHE A O 1
ATOM 907 N N . LYS A 1 115 ? 5.108 14.749 -6.486 1.00 97.75 115 LYS A N 1
ATOM 908 C CA . LYS A 1 115 ? 4.227 15.855 -6.069 1.00 97.75 115 LYS A CA 1
ATOM 909 C C . LYS A 1 115 ? 3.217 16.230 -7.151 1.00 97.75 115 LYS A C 1
ATOM 911 O O . LYS A 1 115 ? 2.053 16.450 -6.823 1.00 97.75 115 LYS A O 1
ATOM 916 N N . SER A 1 116 ? 3.649 16.302 -8.410 1.00 96.31 116 SER A N 1
ATOM 917 C CA . SER A 1 116 ? 2.766 16.625 -9.533 1.00 96.31 116 SER A CA 1
ATOM 918 C C . SER A 1 116 ? 1.698 15.550 -9.713 1.00 96.31 116 SER A C 1
ATOM 920 O O . SER A 1 116 ? 0.508 15.864 -9.726 1.00 96.31 116 SER A O 1
ATOM 922 N N . ALA A 1 117 ? 2.103 14.279 -9.759 1.00 95.06 117 ALA A N 1
ATOM 923 C CA . ALA A 1 117 ? 1.185 13.157 -9.903 1.00 95.06 117 ALA A CA 1
ATOM 924 C C . ALA A 1 117 ? 0.202 13.070 -8.726 1.00 95.06 117 ALA A C 1
ATOM 926 O O . ALA A 1 117 ? -0.999 12.911 -8.940 1.00 95.06 117 ALA A O 1
ATOM 927 N N . LEU A 1 118 ? 0.676 13.255 -7.487 1.00 95.62 118 LEU A N 1
ATOM 928 C CA . LEU A 1 118 ? -0.189 13.313 -6.307 1.00 95.62 118 LEU A CA 1
ATOM 929 C C . LEU A 1 118 ? -1.227 14.440 -6.411 1.00 95.62 118 LEU A C 1
ATOM 931 O O . LEU A 1 118 ? -2.392 14.220 -6.084 1.00 95.62 118 LEU A O 1
ATOM 935 N N . SER A 1 119 ? -0.822 15.629 -6.868 1.00 93.00 119 SER A N 1
ATOM 936 C CA . SER A 1 119 ? -1.723 16.777 -7.014 1.00 93.00 119 SER A CA 1
ATOM 937 C C . SER A 1 119 ? -2.792 16.566 -8.087 1.00 93.00 119 SER A C 1
ATOM 939 O O . SER A 1 119 ? -3.886 17.108 -7.948 1.00 93.00 119 SER A O 1
ATOM 941 N N . HIS A 1 120 ? -2.488 15.826 -9.155 1.00 88.81 120 HIS A N 1
ATOM 942 C CA . HIS A 1 120 ? -3.429 15.579 -10.250 1.00 88.81 120 HIS A CA 1
ATOM 943 C C . HIS A 1 120 ? -4.354 14.384 -9.986 1.00 88.81 120 HIS A C 1
ATOM 945 O O . HIS A 1 120 ? -5.532 14.438 -10.325 1.00 88.81 120 HIS A O 1
ATOM 951 N N . LEU A 1 121 ? -3.837 13.313 -9.378 1.00 89.06 121 LEU A N 1
ATOM 952 C CA . LEU A 1 121 ? -4.549 12.038 -9.228 1.00 89.06 121 LEU A CA 1
ATOM 953 C C . LEU A 1 121 ? -5.207 11.865 -7.852 1.00 89.06 121 LEU A C 1
ATOM 955 O O . LEU A 1 121 ? -6.151 11.089 -7.705 1.00 89.06 121 LEU A O 1
ATOM 959 N N . GLY A 1 122 ? -4.694 12.546 -6.825 1.00 92.25 122 GLY A N 1
ATOM 960 C CA . GLY A 1 122 ? -4.978 12.220 -5.429 1.00 92.25 122 GLY A CA 1
ATOM 961 C C . GLY A 1 122 ? -4.226 10.969 -4.953 1.00 92.25 122 GLY A C 1
ATOM 962 O O . GLY A 1 122 ? -3.675 10.202 -5.738 1.00 92.25 122 GLY A O 1
ATOM 963 N N . LEU A 1 123 ? -4.178 10.757 -3.634 1.00 94.75 123 LEU A N 1
ATOM 964 C CA . LEU A 1 123 ? -3.259 9.789 -3.016 1.00 94.75 123 LEU A CA 1
ATOM 965 C C . LEU A 1 123 ? -3.534 8.325 -3.394 1.00 94.75 123 LEU A C 1
ATOM 967 O O . LEU A 1 123 ? -2.592 7.582 -3.652 1.00 94.75 123 LEU A O 1
ATOM 971 N N . GLN A 1 124 ? -4.801 7.903 -3.441 1.00 93.38 124 GLN A N 1
ATOM 972 C CA . GLN A 1 124 ? -5.142 6.518 -3.784 1.00 93.38 124 GLN A CA 1
ATOM 973 C C . GLN A 1 124 ? -4.752 6.185 -5.230 1.00 93.38 124 GLN A C 1
ATOM 975 O O . GLN A 1 124 ? -4.052 5.200 -5.457 1.00 93.38 124 GLN A O 1
ATOM 980 N N . SER A 1 125 ? -5.161 7.013 -6.192 1.00 91.38 125 SER A N 1
ATOM 981 C CA . SER A 1 125 ? -4.836 6.805 -7.606 1.00 91.38 125 SER A CA 1
ATOM 982 C C . SER A 1 125 ? -3.344 7.000 -7.879 1.00 91.38 125 SER A C 1
ATOM 984 O O . SER A 1 125 ? -2.756 6.238 -8.632 1.00 91.38 125 SER A O 1
ATOM 986 N N . PHE A 1 126 ? -2.673 7.931 -7.192 1.00 95.44 126 PHE A N 1
ATOM 987 C CA . PHE A 1 126 ? -1.211 8.035 -7.231 1.00 95.44 126 PHE A CA 1
ATOM 988 C C . PHE A 1 126 ? -0.527 6.721 -6.817 1.00 95.44 126 PHE A C 1
ATOM 990 O O . PHE A 1 126 ? 0.396 6.261 -7.484 1.00 95.44 126 PHE A O 1
ATOM 997 N N . ILE A 1 127 ? -0.988 6.067 -5.750 1.00 95.81 127 ILE A N 1
ATOM 998 C CA . ILE A 1 127 ? -0.424 4.779 -5.326 1.00 95.81 127 ILE A CA 1
ATOM 999 C C . ILE A 1 127 ? -0.671 3.697 -6.386 1.00 95.81 127 ILE A C 1
ATOM 1001 O O . ILE A 1 127 ? 0.272 3.035 -6.821 1.00 95.81 127 ILE A O 1
ATOM 1005 N N . ILE A 1 128 ? -1.926 3.527 -6.805 1.00 90.31 128 ILE A N 1
ATOM 1006 C CA . ILE A 1 128 ? -2.357 2.401 -7.646 1.00 90.31 128 ILE A CA 1
ATOM 1007 C C . ILE A 1 128 ? -1.885 2.562 -9.093 1.00 90.31 128 ILE A C 1
ATOM 1009 O O . ILE A 1 128 ? -1.363 1.614 -9.674 1.00 90.31 128 ILE A O 1
ATOM 1013 N N . ASP A 1 129 ? -2.031 3.759 -9.656 1.00 88.50 129 ASP A N 1
ATOM 1014 C CA . ASP A 1 129 ? -1.841 4.025 -11.084 1.00 88.50 129 ASP A CA 1
ATOM 1015 C C . ASP A 1 129 ? -0.458 4.613 -11.407 1.00 88.50 129 ASP A C 1
ATOM 1017 O O . ASP A 1 129 ? -0.142 4.820 -12.582 1.00 88.50 129 ASP A O 1
ATOM 1021 N N . ARG A 1 130 ? 0.372 4.911 -10.391 1.00 94.19 130 ARG A N 1
ATOM 1022 C CA . ARG A 1 130 ? 1.754 5.396 -10.578 1.00 94.19 130 ARG A CA 1
ATOM 1023 C C . ARG A 1 130 ? 2.786 4.623 -9.785 1.00 94.19 130 ARG A C 1
ATOM 1025 O O . ARG A 1 130 ? 3.661 4.006 -10.384 1.00 94.19 130 ARG A O 1
ATOM 1032 N N . VAL A 1 131 ? 2.699 4.638 -8.455 1.00 95.94 131 VAL A N 1
ATOM 1033 C CA . VAL A 1 131 ? 3.739 4.040 -7.602 1.00 95.94 131 VAL A CA 1
ATOM 1034 C C . VAL A 1 131 ? 3.848 2.534 -7.838 1.00 95.94 131 VAL A C 1
ATOM 1036 O O . VAL A 1 131 ? 4.955 2.033 -8.022 1.00 95.94 131 VAL A O 1
ATOM 1039 N N . CYS A 1 132 ? 2.725 1.809 -7.886 1.00 92.06 132 CYS A N 1
ATOM 1040 C CA . CYS A 1 132 ? 2.736 0.372 -8.165 1.00 92.06 132 CYS A CA 1
ATOM 1041 C C . CYS A 1 132 ? 3.367 0.040 -9.538 1.00 92.06 132 CYS A C 1
ATOM 1043 O O . CYS A 1 132 ? 4.341 -0.715 -9.549 1.00 92.06 132 CYS A O 1
ATOM 1045 N N . PRO A 1 133 ? 2.917 0.623 -10.671 1.00 91.62 133 PRO A N 1
ATOM 1046 C CA . PRO A 1 133 ? 3.573 0.439 -11.968 1.00 91.62 133 PRO A CA 1
ATOM 1047 C C . PRO A 1 133 ? 5.062 0.799 -11.984 1.00 91.62 133 PRO A C 1
ATOM 1049 O O . PRO A 1 133 ? 5.860 0.089 -12.595 1.00 91.62 133 PRO A O 1
ATOM 1052 N N . PHE A 1 134 ? 5.454 1.878 -11.302 1.00 95.94 134 PHE A N 1
ATOM 1053 C CA . PHE A 1 134 ? 6.849 2.303 -11.239 1.00 95.94 134 PHE A CA 1
ATOM 1054 C C . PHE A 1 134 ? 7.730 1.287 -10.498 1.00 95.94 134 PHE A C 1
ATOM 1056 O O . PHE A 1 134 ? 8.796 0.930 -10.991 1.00 95.94 134 PHE A O 1
ATOM 1063 N N . LEU A 1 135 ? 7.263 0.749 -9.367 1.00 91.94 135 LEU A N 1
ATOM 1064 C CA . LEU A 1 135 ? 7.962 -0.312 -8.632 1.00 91.94 135 LEU A CA 1
ATOM 1065 C C . LEU A 1 135 ? 8.078 -1.607 -9.442 1.00 91.94 135 LEU A C 1
ATOM 1067 O O . LEU A 1 135 ? 9.120 -2.262 -9.412 1.00 91.94 135 LEU A O 1
ATOM 1071 N N . GLU A 1 136 ? 7.033 -1.975 -10.190 1.00 88.62 136 GLU A N 1
ATOM 1072 C CA . GLU A 1 136 ? 7.108 -3.114 -11.109 1.00 88.62 136 GLU A CA 1
ATOM 1073 C C . GLU A 1 136 ? 8.156 -2.893 -12.201 1.00 88.62 136 GLU A C 1
ATOM 1075 O O . GLU A 1 136 ? 8.897 -3.820 -12.535 1.00 88.62 136 GLU A O 1
ATOM 1080 N N . LEU A 1 137 ? 8.229 -1.678 -12.750 1.00 89.44 137 LEU A N 1
ATOM 1081 C CA . LEU A 1 137 ? 9.204 -1.323 -13.774 1.00 89.44 137 LEU A CA 1
ATOM 1082 C C . LEU A 1 137 ? 10.633 -1.366 -13.225 1.00 89.44 137 LEU A C 1
ATOM 1084 O O . LEU A 1 137 ? 11.478 -2.011 -13.835 1.00 89.44 137 LEU A O 1
ATOM 1088 N N . ILE A 1 138 ? 10.877 -0.780 -12.048 1.00 89.88 138 ILE A N 1
ATOM 1089 C CA . ILE A 1 138 ? 12.161 -0.864 -11.336 1.00 89.88 138 ILE A CA 1
ATOM 1090 C C . ILE A 1 138 ? 12.588 -2.328 -11.161 1.00 89.88 138 ILE A C 1
ATOM 1092 O O . ILE A 1 138 ? 13.708 -2.701 -11.516 1.00 89.88 138 ILE A O 1
ATOM 1096 N N . GLY A 1 139 ? 11.685 -3.180 -10.657 1.00 82.88 139 GLY A N 1
ATOM 1097 C CA . GLY A 1 139 ? 11.970 -4.599 -10.440 1.00 82.88 139 GLY A CA 1
ATOM 1098 C C . GLY A 1 139 ? 12.322 -5.342 -11.732 1.00 82.88 139 GLY A C 1
ATOM 1099 O O . GLY A 1 139 ? 13.248 -6.157 -11.742 1.00 82.88 139 GLY A O 1
ATOM 1100 N N . ARG A 1 140 ? 11.631 -5.033 -12.840 1.00 84.06 140 ARG A N 1
ATOM 1101 C CA . ARG A 1 140 ? 11.948 -5.585 -14.168 1.00 84.06 140 ARG A CA 1
ATOM 1102 C C . ARG A 1 140 ? 13.305 -5.094 -14.667 1.00 84.06 140 ARG A C 1
ATOM 1104 O O . ARG A 1 140 ? 14.134 -5.933 -15.010 1.00 84.06 140 ARG A O 1
ATOM 1111 N N . SER A 1 141 ? 13.566 -3.788 -14.630 1.00 80.81 141 SER A N 1
ATOM 1112 C CA . SER A 1 141 ? 14.833 -3.198 -15.080 1.00 80.81 141 SER A CA 1
ATOM 1113 C C . SER A 1 141 ? 16.036 -3.756 -14.319 1.00 80.81 141 SER A C 1
ATOM 1115 O O . SER A 1 141 ? 17.049 -4.095 -14.932 1.00 80.81 141 SER A O 1
ATOM 1117 N N . TRP A 1 142 ? 15.908 -3.949 -13.004 1.00 80.38 142 TRP A N 1
ATOM 1118 C CA . TRP A 1 142 ? 16.933 -4.619 -12.206 1.00 80.38 142 TRP A CA 1
ATOM 1119 C C . TRP A 1 142 ? 17.136 -6.079 -12.635 1.00 80.38 142 TRP A C 1
ATOM 1121 O O . TRP A 1 142 ? 18.264 -6.502 -12.882 1.00 80.38 142 TRP A O 1
ATOM 1131 N N . SER A 1 143 ? 16.050 -6.844 -12.801 1.00 72.06 143 SER A N 1
ATOM 1132 C CA . SER A 1 143 ? 16.133 -8.254 -13.216 1.00 72.06 143 SER A CA 1
ATOM 1133 C C . SER A 1 143 ? 16.731 -8.453 -14.616 1.00 72.06 143 SER A C 1
ATOM 1135 O O . SER A 1 143 ? 17.343 -9.484 -14.891 1.00 72.06 143 SER A O 1
ATOM 1137 N N . GLU A 1 144 ? 16.571 -7.459 -15.490 1.00 86.31 144 GLU A N 1
ATOM 1138 C CA . GLU A 1 144 ? 17.112 -7.430 -16.850 1.00 86.31 144 GLU A CA 1
ATOM 1139 C C . GLU A 1 144 ? 18.546 -6.874 -16.911 1.00 86.31 144 GLU A C 1
ATOM 1141 O O . GLU A 1 144 ? 19.169 -6.911 -17.971 1.00 86.31 144 GLU A O 1
ATOM 1146 N N . GLY A 1 145 ? 19.084 -6.375 -15.792 1.00 83.12 145 GLY A N 1
ATOM 1147 C CA . GLY A 1 145 ? 20.423 -5.787 -15.710 1.00 83.12 145 GLY A CA 1
ATOM 1148 C C . GLY A 1 145 ? 20.536 -4.378 -16.301 1.00 83.12 145 GLY A C 1
ATOM 1149 O O . GLY A 1 145 ? 21.646 -3.898 -16.510 1.00 83.12 145 GLY A O 1
ATOM 1150 N N . SER A 1 146 ? 19.412 -3.707 -16.578 1.00 85.88 146 SER A N 1
ATOM 1151 C CA . SER A 1 146 ? 19.376 -2.303 -17.024 1.00 85.88 146 SER A CA 1
ATOM 1152 C C . SER A 1 146 ? 19.320 -1.303 -15.862 1.00 85.88 146 SER A C 1
ATOM 1154 O O . SER A 1 146 ? 19.260 -0.092 -16.080 1.00 85.88 146 SER A O 1
ATOM 1156 N N . MET A 1 147 ? 19.338 -1.802 -14.626 1.00 89.50 147 MET A N 1
ATOM 1157 C CA . MET A 1 147 ? 19.360 -1.009 -13.406 1.00 89.50 147 MET A CA 1
ATOM 1158 C C . MET A 1 147 ? 20.208 -1.705 -12.340 1.00 89.50 147 MET A C 1
ATOM 1160 O O . MET A 1 147 ? 20.067 -2.902 -12.092 1.00 89.50 147 MET A O 1
ATOM 1164 N N . GLU A 1 148 ? 21.080 -0.941 -11.697 1.00 91.19 148 GLU A N 1
ATOM 1165 C CA . GLU A 1 148 ? 21.938 -1.393 -10.607 1.00 91.19 148 GLU A CA 1
ATOM 1166 C C . GLU A 1 148 ? 21.179 -1.414 -9.273 1.00 91.19 148 GLU A C 1
ATOM 1168 O O . GLU A 1 148 ? 20.242 -0.642 -9.054 1.00 91.19 148 GLU A O 1
ATOM 1173 N N . ILE A 1 149 ? 21.628 -2.244 -8.325 1.00 89.12 149 ILE A N 1
ATOM 1174 C CA . ILE A 1 149 ? 20.992 -2.371 -6.995 1.00 89.12 149 ILE A CA 1
ATOM 1175 C C . ILE A 1 149 ? 20.920 -1.017 -6.273 1.00 89.12 149 ILE A C 1
ATOM 1177 O O . ILE A 1 149 ? 19.919 -0.699 -5.637 1.00 89.12 149 ILE A O 1
ATOM 1181 N N . PHE A 1 150 ? 21.960 -0.183 -6.388 1.00 90.94 150 PHE A N 1
ATOM 1182 C CA . PHE A 1 150 ? 21.970 1.125 -5.730 1.00 90.94 150 PHE A CA 1
ATOM 1183 C C . PHE A 1 150 ? 20.919 2.088 -6.305 1.00 90.94 150 PHE A C 1
ATOM 1185 O O . PHE A 1 150 ? 20.424 2.941 -5.572 1.00 90.94 150 PHE A O 1
ATOM 1192 N N . GLN A 1 151 ? 20.562 1.951 -7.587 1.00 95.06 151 GLN A N 1
ATOM 1193 C CA . GLN A 1 151 ? 19.520 2.761 -8.223 1.00 95.06 151 GLN A CA 1
ATOM 1194 C C . GLN A 1 151 ? 18.138 2.304 -7.748 1.00 95.06 151 GLN A C 1
ATOM 1196 O O . GLN A 1 151 ? 17.281 3.140 -7.468 1.00 95.06 151 GLN A O 1
ATOM 1201 N N . GLU A 1 152 ? 17.922 0.988 -7.631 1.00 91.31 152 GLU A N 1
ATOM 1202 C CA . GLU A 1 152 ? 16.685 0.419 -7.079 1.00 91.31 152 GLU A CA 1
ATOM 1203 C C . GLU A 1 152 ? 16.474 0.911 -5.645 1.00 91.31 152 GLU A C 1
ATOM 1205 O O . GLU A 1 152 ? 15.452 1.529 -5.347 1.00 91.31 152 GLU A O 1
ATOM 1210 N N . HIS A 1 153 ? 17.484 0.730 -4.785 1.00 90.38 153 HIS A N 1
ATOM 1211 C CA . HIS A 1 153 ? 17.434 1.182 -3.396 1.00 90.38 153 HIS A CA 1
ATOM 1212 C C . HIS A 1 153 ? 17.185 2.685 -3.297 1.00 90.38 153 HIS A C 1
ATOM 1214 O O . HIS A 1 153 ? 16.379 3.120 -2.475 1.00 90.38 153 HIS A O 1
ATOM 1220 N N . PHE A 1 154 ? 17.841 3.482 -4.145 1.00 96.69 154 PHE A N 1
ATOM 1221 C CA . PHE A 1 154 ? 17.603 4.917 -4.214 1.00 96.69 154 PHE A CA 1
ATOM 1222 C C . PHE A 1 154 ? 16.134 5.227 -4.527 1.00 96.69 154 PHE A C 1
ATOM 1224 O O . PHE A 1 154 ? 15.492 5.944 -3.762 1.00 96.69 154 PHE A O 1
ATOM 1231 N N . ALA A 1 155 ? 15.573 4.654 -5.594 1.00 96.06 155 ALA A N 1
ATOM 1232 C CA . ALA A 1 155 ? 14.189 4.898 -5.989 1.00 96.06 155 ALA A CA 1
ATOM 1233 C C . ALA A 1 155 ? 13.187 4.470 -4.904 1.00 96.06 155 ALA A C 1
ATOM 1235 O O . ALA A 1 155 ? 12.338 5.266 -4.494 1.00 96.06 155 ALA A O 1
ATOM 1236 N N . SER A 1 156 ? 13.329 3.248 -4.383 1.00 92.62 156 SER A N 1
ATOM 1237 C CA . SER A 1 156 ? 12.481 2.706 -3.317 1.00 92.62 156 SER A CA 1
ATOM 1238 C C . SER A 1 156 ? 12.550 3.547 -2.040 1.00 92.62 156 SER A C 1
ATOM 1240 O O . SER A 1 156 ? 11.515 3.808 -1.419 1.00 92.62 156 SER A O 1
ATOM 1242 N N . GLN A 1 157 ? 13.733 4.059 -1.678 1.00 95.38 157 GLN A N 1
ATOM 1243 C CA . GLN A 1 157 ? 13.891 4.958 -0.533 1.00 95.38 157 GLN A CA 1
ATOM 1244 C C . GLN A 1 157 ? 13.174 6.298 -0.750 1.00 95.38 157 GLN A C 1
ATOM 1246 O O . GLN A 1 157 ? 12.495 6.778 0.156 1.00 95.38 157 GLN A O 1
ATOM 1251 N N . ARG A 1 158 ? 13.246 6.882 -1.955 1.00 97.50 158 ARG A N 1
ATOM 1252 C CA . ARG A 1 158 ? 12.533 8.135 -2.271 1.00 97.50 158 ARG A CA 1
ATOM 1253 C C . ARG A 1 158 ? 11.017 7.968 -2.196 1.00 97.50 158 ARG A C 1
ATOM 1255 O O . ARG A 1 158 ? 10.339 8.830 -1.640 1.00 97.50 158 ARG A O 1
ATOM 1262 N N . ILE A 1 159 ? 10.487 6.851 -2.696 1.00 97.31 159 ILE A N 1
ATOM 1263 C CA . ILE A 1 159 ? 9.055 6.535 -2.585 1.00 97.31 159 ILE A CA 1
ATOM 1264 C C . ILE A 1 159 ? 8.662 6.372 -1.108 1.00 97.31 159 ILE A C 1
ATOM 1266 O O . ILE A 1 159 ? 7.653 6.933 -0.677 1.00 97.31 159 ILE A O 1
ATOM 1270 N N . SER A 1 160 ? 9.465 5.646 -0.322 1.00 95.44 160 SER A N 1
ATOM 1271 C CA . SER A 1 160 ? 9.247 5.434 1.116 1.00 95.44 160 SER A CA 1
ATOM 1272 C C . SER A 1 160 ? 9.166 6.755 1.889 1.00 95.44 160 SER A C 1
ATOM 1274 O O . SER A 1 160 ? 8.203 6.981 2.634 1.00 95.44 160 SER A O 1
ATOM 1276 N N . ASP A 1 161 ? 10.124 7.661 1.671 1.00 96.62 161 ASP A N 1
ATOM 1277 C CA . ASP A 1 161 ? 10.159 8.980 2.311 1.00 96.62 161 ASP A CA 1
ATOM 1278 C C . ASP A 1 161 ? 8.934 9.822 1.919 1.00 96.62 161 ASP A C 1
ATOM 1280 O O . ASP A 1 161 ? 8.286 10.440 2.773 1.00 96.62 161 ASP A O 1
ATOM 1284 N N . PHE A 1 162 ? 8.571 9.803 0.632 1.00 97.44 162 PHE A N 1
ATOM 1285 C CA . PHE A 1 162 ? 7.433 10.549 0.104 1.00 97.44 162 PHE A CA 1
ATOM 1286 C C . PHE A 1 162 ? 6.099 10.065 0.688 1.00 97.44 162 PHE A C 1
ATOM 1288 O O . PHE A 1 162 ? 5.348 10.861 1.258 1.00 97.44 162 PHE A O 1
ATOM 1295 N N . LEU A 1 163 ? 5.825 8.757 0.626 1.00 96.62 163 LEU A N 1
ATOM 1296 C CA . LEU A 1 163 ? 4.605 8.170 1.190 1.00 96.62 163 LEU A CA 1
ATOM 1297 C C . LEU A 1 163 ? 4.513 8.414 2.695 1.00 96.62 163 LEU A C 1
ATOM 1299 O O . LEU A 1 163 ? 3.430 8.712 3.204 1.00 96.62 163 LEU A O 1
ATOM 1303 N N . THR A 1 164 ? 5.651 8.343 3.390 1.00 96.12 164 THR A N 1
ATOM 1304 C CA . THR A 1 164 ? 5.747 8.637 4.820 1.00 96.12 164 THR A CA 1
ATOM 1305 C C . THR A 1 164 ? 5.331 10.056 5.159 1.00 96.12 164 THR A C 1
ATOM 1307 O O . THR A 1 164 ? 4.578 10.258 6.113 1.00 96.12 164 THR A O 1
ATOM 1310 N N . SER A 1 165 ? 5.760 11.034 4.364 1.00 96.25 165 SER A N 1
ATOM 1311 C CA . SER A 1 165 ? 5.303 12.417 4.504 1.00 96.25 165 SER A CA 1
ATOM 1312 C C . SER A 1 165 ? 3.781 12.531 4.330 1.00 96.25 165 SER A C 1
ATOM 1314 O O . SER A 1 165 ? 3.100 13.134 5.164 1.00 96.25 165 SER A O 1
ATOM 1316 N N . CYS A 1 166 ? 3.223 11.880 3.302 1.00 95.44 166 CYS A N 1
ATOM 1317 C CA . CYS A 1 166 ? 1.790 11.925 3.013 1.00 95.44 166 CYS A CA 1
ATOM 1318 C C . CYS A 1 166 ? 0.937 11.333 4.141 1.00 95.44 166 CYS A C 1
ATOM 1320 O O . CYS A 1 166 ? 0.017 11.990 4.631 1.00 95.44 166 CYS A O 1
ATOM 1322 N N . TRP A 1 167 ? 1.217 10.095 4.565 1.00 95.31 167 TRP A N 1
ATOM 1323 C CA . TRP A 1 167 ? 0.358 9.431 5.548 1.00 95.31 167 TRP A CA 1
ATOM 1324 C C . TRP A 1 167 ? 0.507 10.016 6.950 1.00 95.31 167 TRP A C 1
ATOM 1326 O O . TRP A 1 167 ? -0.479 10.027 7.683 1.00 95.31 167 TRP A O 1
ATOM 1336 N N . ARG A 1 168 ? 1.679 10.555 7.323 1.00 96.19 168 ARG A N 1
ATOM 1337 C CA . ARG A 1 168 ? 1.854 11.250 8.612 1.00 96.19 168 ARG A CA 1
ATOM 1338 C C . ARG A 1 168 ? 0.995 12.499 8.691 1.00 96.19 168 ARG A C 1
ATOM 1340 O O . ARG A 1 168 ? 0.243 12.649 9.645 1.00 96.19 168 ARG A O 1
ATOM 1347 N N . SER A 1 169 ? 1.023 13.334 7.653 1.00 95.56 169 SER A N 1
ATOM 1348 C CA . SER A 1 169 ? 0.201 14.548 7.605 1.00 95.56 169 SER A CA 1
ATOM 1349 C C . SER A 1 169 ? -1.301 14.250 7.755 1.00 95.56 169 SER A C 1
ATOM 1351 O O . SER A 1 169 ? -2.007 14.945 8.489 1.00 95.56 169 SER A O 1
ATOM 1353 N N . LEU A 1 170 ? -1.787 13.181 7.118 1.00 95.88 170 LEU A N 1
ATOM 1354 C CA . LEU A 1 170 ? -3.180 12.733 7.232 1.00 95.88 170 LEU A CA 1
ATOM 1355 C C . LEU A 1 170 ? -3.488 12.107 8.604 1.00 95.88 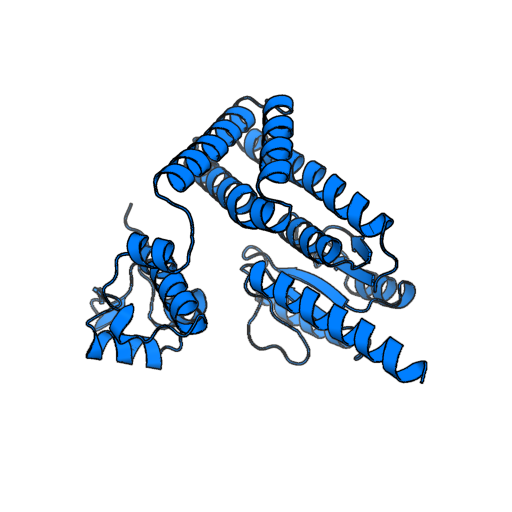170 LEU A C 1
ATOM 1357 O O . LEU A 1 170 ? -4.519 12.391 9.205 1.00 95.88 170 LEU A O 1
ATOM 1361 N N . SER A 1 171 ? -2.580 11.282 9.125 1.00 95.12 171 SER A N 1
ATOM 1362 C CA . SER A 1 171 ? -2.736 10.611 10.420 1.00 95.12 171 SER A CA 1
ATOM 1363 C C . SER A 1 171 ? -2.725 11.589 11.600 1.00 95.12 171 SER A C 1
ATOM 1365 O O . SER A 1 171 ? -3.476 11.405 12.556 1.00 95.12 171 SER A O 1
ATOM 1367 N N . ASP A 1 172 ? -1.895 12.629 11.548 1.00 92.62 172 ASP A N 1
ATOM 1368 C CA . ASP A 1 172 ? -1.758 13.605 12.637 1.00 92.62 172 ASP A CA 1
ATOM 1369 C C . ASP A 1 172 ? -2.934 14.591 12.692 1.00 92.62 172 ASP A C 1
ATOM 1371 O O . ASP A 1 172 ? -3.189 15.205 13.729 1.00 92.62 172 ASP A O 1
ATOM 1375 N N . SER A 1 173 ? -3.681 14.725 11.592 1.00 90.56 173 SER A N 1
ATOM 1376 C CA . SER A 1 173 ? -4.852 15.603 11.500 1.00 90.56 173 SER A CA 1
ATOM 1377 C C . SER A 1 173 ? -6.174 14.921 11.874 1.00 90.56 173 SER A C 1
ATOM 1379 O O . SER A 1 173 ? -7.193 15.602 11.997 1.00 90.56 173 SER A O 1
ATOM 1381 N N . THR A 1 174 ? -6.182 13.602 12.103 1.00 92.06 174 THR A N 1
ATOM 1382 C CA . THR A 1 174 ? -7.392 12.843 12.449 1.00 92.06 174 THR A CA 1
ATOM 1383 C C . THR A 1 174 ? -7.449 12.428 13.924 1.00 92.06 174 THR A C 1
ATOM 1385 O O . THR A 1 174 ? -6.438 12.174 14.575 1.00 92.06 174 THR A O 1
ATOM 1388 N N . GLN A 1 175 ? -8.672 12.302 14.445 1.00 88.75 175 GLN A N 1
ATOM 1389 C CA . GLN A 1 175 ? -8.987 11.655 15.731 1.00 88.75 175 GLN A CA 1
ATOM 1390 C C . GLN A 1 175 ? -9.664 10.286 15.529 1.00 88.75 175 GLN A C 1
ATOM 1392 O O . GLN A 1 175 ? -10.350 9.776 16.414 1.00 88.75 175 GLN A O 1
ATOM 1397 N N . GLY A 1 176 ? -9.528 9.706 14.333 1.00 92.06 176 GLY A N 1
ATOM 1398 C CA . GLY A 1 176 ? -10.104 8.413 13.986 1.00 92.06 176 GLY A CA 1
ATOM 1399 C C . GLY A 1 176 ? -9.498 7.245 14.762 1.00 92.06 176 GLY A C 1
ATOM 1400 O O . GLY A 1 176 ? -8.520 7.374 15.502 1.00 92.06 176 GLY A O 1
ATOM 1401 N N . LYS A 1 177 ? -10.088 6.062 14.572 1.00 95.94 177 LYS A N 1
ATOM 1402 C CA . LYS A 1 177 ? -9.612 4.824 15.200 1.00 95.94 177 LYS A CA 1
ATOM 1403 C C . LYS A 1 177 ? -8.170 4.512 14.793 1.00 95.94 177 LYS A C 1
ATOM 1405 O O . LYS A 1 177 ? -7.738 4.838 13.688 1.00 95.94 177 LYS A O 1
ATOM 1410 N N . THR A 1 178 ? -7.442 3.858 15.691 1.00 97.44 178 THR A N 1
ATOM 1411 C CA . THR A 1 178 ? -6.031 3.533 15.483 1.00 97.44 178 THR A CA 1
ATOM 1412 C C . THR A 1 178 ? -5.849 2.236 14.705 1.00 97.44 178 THR A C 1
ATOM 1414 O O . THR A 1 178 ? -6.445 1.212 15.039 1.00 97.44 178 THR A O 1
ATOM 1417 N N . ILE A 1 179 ? -4.986 2.283 13.695 1.00 97.69 179 ILE A N 1
ATOM 1418 C CA . ILE A 1 179 ? -4.505 1.142 12.923 1.00 97.69 179 ILE A CA 1
ATOM 1419 C C . ILE A 1 179 ? -3.016 0.986 13.204 1.00 97.69 179 ILE A C 1
ATOM 1421 O O . ILE A 1 179 ? -2.230 1.912 12.989 1.00 97.69 179 ILE A O 1
ATOM 1425 N N . VAL A 1 180 ? -2.629 -0.195 13.670 1.00 97.62 180 VAL A N 1
ATOM 1426 C CA . VAL A 1 180 ? -1.225 -0.563 13.843 1.00 97.62 180 VAL A CA 1
ATOM 1427 C C . VAL A 1 180 ? -0.742 -1.236 12.566 1.00 97.62 180 VAL A C 1
ATOM 1429 O O . VAL A 1 180 ? -1.309 -2.236 12.143 1.00 97.62 180 VAL A O 1
ATOM 1432 N N . CYS A 1 181 ? 0.303 -0.700 11.949 1.00 96.44 181 CYS A N 1
ATOM 1433 C CA . CYS A 1 181 ? 0.945 -1.266 10.767 1.00 96.44 181 CYS A CA 1
ATOM 1434 C C . CYS A 1 181 ? 2.282 -1.889 11.177 1.00 96.44 181 CYS A C 1
ATOM 1436 O O . CYS A 1 181 ? 3.147 -1.186 11.707 1.00 96.44 181 CYS A O 1
ATOM 1438 N N . ALA A 1 182 ? 2.466 -3.183 10.914 1.00 94.00 182 ALA A N 1
ATOM 1439 C CA . ALA A 1 182 ? 3.708 -3.891 11.222 1.00 94.00 182 ALA A CA 1
ATOM 1440 C C . ALA A 1 182 ? 4.086 -4.889 10.120 1.00 94.00 182 ALA A C 1
ATOM 1442 O O . ALA A 1 182 ? 3.215 -5.485 9.482 1.00 94.00 182 ALA A O 1
ATOM 1443 N N . ALA A 1 183 ? 5.386 -5.094 9.907 1.00 89.12 183 ALA A N 1
ATOM 1444 C CA . ALA A 1 183 ? 5.869 -6.257 9.169 1.00 89.12 183 ALA A CA 1
ATOM 1445 C C . ALA A 1 183 ? 6.286 -7.348 10.160 1.00 89.12 183 ALA A C 1
ATOM 1447 O O . ALA A 1 183 ? 6.878 -7.062 11.204 1.00 89.12 183 ALA A O 1
ATOM 1448 N N . LEU A 1 184 ? 5.963 -8.596 9.831 1.00 88.94 184 LEU A N 1
ATOM 1449 C CA . LEU A 1 184 ? 6.274 -9.752 10.670 1.00 88.94 184 LEU A CA 1
ATOM 1450 C C . LEU A 1 184 ? 7.791 -9.986 10.779 1.00 88.94 184 LEU A C 1
ATOM 1452 O O . LEU A 1 184 ? 8.554 -9.483 9.948 1.00 88.94 184 LEU A O 1
ATOM 1456 N N . PRO A 1 185 ? 8.255 -10.770 11.770 1.00 86.88 185 PRO A N 1
ATOM 1457 C CA . PRO A 1 185 ? 9.659 -11.150 11.872 1.00 86.88 185 PRO A CA 1
ATOM 1458 C C . PRO A 1 185 ? 10.186 -11.747 10.561 1.00 86.88 185 PRO A C 1
ATOM 1460 O O . PRO A 1 185 ? 9.550 -12.612 9.962 1.00 86.88 185 PRO A O 1
ATOM 1463 N N . GLY A 1 186 ? 11.347 -11.266 10.111 1.00 81.12 186 GLY A N 1
ATOM 1464 C CA . GLY A 1 186 ? 11.964 -11.680 8.846 1.00 81.12 186 GLY A CA 1
ATOM 1465 C C . GLY A 1 186 ? 11.414 -10.994 7.588 1.00 81.12 186 GLY A C 1
ATOM 1466 O O . GLY A 1 186 ? 12.027 -11.121 6.531 1.00 81.12 186 GLY A O 1
ATOM 1467 N N . GLU A 1 187 ? 10.324 -10.225 7.678 1.00 80.00 187 GLU A N 1
ATOM 1468 C CA . GLU A 1 187 ? 9.793 -9.464 6.544 1.00 80.00 187 GLU A CA 1
ATOM 1469 C C . GLU A 1 187 ? 10.527 -8.125 6.394 1.00 80.00 187 GLU A C 1
ATOM 1471 O O . GLU A 1 187 ? 10.450 -7.247 7.261 1.00 80.00 187 GLU A O 1
ATOM 1476 N N . GLN A 1 188 ? 11.224 -7.975 5.266 1.00 74.81 188 GLN A N 1
ATOM 1477 C CA . GLN A 1 188 ? 11.960 -6.760 4.900 1.00 74.81 188 GLN A CA 1
ATOM 1478 C C . GLN A 1 188 ? 11.153 -5.839 3.979 1.00 74.81 188 GLN A C 1
ATOM 1480 O O . GLN A 1 188 ? 11.469 -4.656 3.872 1.00 74.81 188 GLN A O 1
ATOM 1485 N N . HIS A 1 189 ? 10.115 -6.345 3.305 1.00 76.56 189 HIS A N 1
ATOM 1486 C CA . HIS A 1 189 ? 9.352 -5.547 2.349 1.00 76.56 189 HIS A CA 1
ATOM 1487 C C . HIS A 1 189 ? 8.250 -4.778 3.070 1.00 76.56 189 HIS A C 1
ATOM 1489 O O . HIS A 1 189 ? 7.181 -5.309 3.374 1.00 76.56 189 HIS A O 1
ATOM 1495 N N . TYR A 1 190 ? 8.499 -3.495 3.317 1.00 84.12 190 TYR A N 1
ATOM 1496 C CA . TYR A 1 190 ? 7.567 -2.632 4.043 1.00 84.12 190 TYR A CA 1
ATOM 1497 C C . TYR A 1 190 ? 6.943 -1.527 3.176 1.00 84.12 190 TYR A C 1
ATOM 1499 O O . TYR A 1 190 ? 6.019 -0.856 3.631 1.00 84.12 190 TYR A O 1
ATOM 1507 N N . LEU A 1 191 ? 7.363 -1.362 1.917 1.00 89.88 191 LEU A N 1
ATOM 1508 C CA . LEU A 1 191 ? 6.801 -0.330 1.038 1.00 89.88 191 LEU A CA 1
ATOM 1509 C C . LEU A 1 191 ? 5.318 -0.584 0.719 1.00 89.88 191 LEU A C 1
ATOM 1511 O O . LEU A 1 191 ? 4.501 0.332 0.763 1.00 89.88 191 LEU A O 1
ATOM 1515 N N . GLY A 1 192 ? 4.940 -1.851 0.506 1.00 90.50 192 GLY A N 1
ATOM 1516 C CA . GLY A 1 192 ? 3.534 -2.258 0.394 1.00 90.50 192 GLY A CA 1
ATOM 1517 C C . GLY A 1 192 ? 2.712 -1.903 1.634 1.00 90.50 192 GLY A C 1
ATOM 1518 O O . GLY A 1 192 ? 1.579 -1.435 1.525 1.00 90.50 192 GLY A O 1
ATOM 1519 N N . LEU A 1 193 ? 3.316 -2.043 2.817 1.00 92.75 193 LEU A N 1
ATOM 1520 C CA . LEU A 1 193 ? 2.699 -1.657 4.080 1.00 92.75 193 LEU A CA 1
ATOM 1521 C C . LEU A 1 193 ? 2.564 -0.132 4.213 1.00 92.75 193 LEU A C 1
ATOM 1523 O O . LEU A 1 193 ? 1.548 0.332 4.719 1.00 92.75 193 LEU A O 1
ATOM 1527 N N . GLN A 1 194 ? 3.537 0.656 3.741 1.00 94.44 194 GLN A N 1
ATOM 1528 C CA . GLN A 1 194 ? 3.431 2.122 3.702 1.00 94.44 194 GLN A CA 1
ATOM 1529 C C . GLN A 1 194 ? 2.329 2.587 2.748 1.00 94.44 194 GLN A C 1
ATOM 1531 O O . GLN A 1 194 ? 1.549 3.459 3.117 1.00 94.44 194 GLN A O 1
ATOM 1536 N N . MET A 1 195 ? 2.213 1.976 1.565 1.00 95.62 195 MET A N 1
ATOM 1537 C CA . MET A 1 195 ? 1.109 2.246 0.635 1.00 95.62 195 MET A CA 1
ATOM 1538 C C . MET A 1 195 ? -0.251 1.942 1.283 1.00 95.62 195 MET A C 1
ATOM 1540 O O . MET A 1 195 ? -1.174 2.754 1.220 1.00 95.62 195 MET A O 1
ATOM 1544 N N . ALA A 1 196 ? -0.359 0.811 1.984 1.00 95.19 196 ALA A N 1
ATOM 1545 C CA . ALA A 1 196 ? -1.562 0.461 2.729 1.00 95.19 196 ALA A CA 1
ATOM 1546 C C . ALA A 1 196 ? -1.853 1.464 3.866 1.00 95.19 196 ALA A C 1
ATOM 1548 O O . ALA A 1 196 ? -2.989 1.914 4.018 1.00 95.19 196 ALA A O 1
ATOM 1549 N N . ALA A 1 197 ? -0.830 1.883 4.617 1.00 96.06 197 ALA A N 1
ATOM 1550 C CA . ALA A 1 197 ? -0.949 2.903 5.658 1.00 96.06 197 ALA A CA 1
ATOM 1551 C C . ALA A 1 197 ? -1.440 4.249 5.097 1.00 96.06 197 ALA A C 1
ATOM 1553 O O . ALA A 1 197 ? -2.314 4.875 5.695 1.00 96.06 197 ALA A O 1
ATOM 1554 N N . SER A 1 198 ? -0.951 4.662 3.923 1.00 97.19 198 SER A N 1
ATOM 1555 C CA . SER A 1 198 ? -1.422 5.855 3.211 1.00 97.19 198 SER A CA 1
ATOM 1556 C C . SER A 1 198 ? -2.907 5.791 2.863 1.00 97.19 198 SER A C 1
ATOM 1558 O O . SER A 1 198 ? -3.612 6.780 3.053 1.00 97.19 198 SER A O 1
ATOM 1560 N N . ILE A 1 199 ? -3.410 4.638 2.419 1.00 96.75 199 ILE A N 1
ATOM 1561 C CA . ILE A 1 199 ? -4.837 4.453 2.106 1.00 96.75 199 ILE A CA 1
ATOM 1562 C C . ILE A 1 199 ? -5.695 4.491 3.373 1.00 96.75 199 ILE A C 1
ATOM 1564 O O . ILE A 1 199 ? -6.759 5.112 3.382 1.00 96.75 199 ILE A O 1
ATOM 1568 N N . MET A 1 200 ? -5.232 3.874 4.460 1.00 97.06 200 MET A N 1
ATOM 1569 C CA . MET A 1 200 ? -5.938 3.913 5.744 1.00 97.06 200 MET A CA 1
ATOM 1570 C C . MET A 1 200 ? -5.981 5.342 6.308 1.00 97.06 200 MET A C 1
ATOM 1572 O O . MET A 1 200 ? -7.043 5.809 6.723 1.00 97.06 200 MET A O 1
ATOM 1576 N N . ALA A 1 201 ? -4.859 6.067 6.255 1.00 97.12 201 ALA A N 1
ATOM 1577 C CA . ALA A 1 201 ? -4.779 7.461 6.686 1.00 97.12 201 ALA A CA 1
ATOM 1578 C C . ALA A 1 201 ? -5.684 8.373 5.845 1.00 97.12 201 ALA A C 1
ATOM 1580 O O . ALA A 1 201 ? -6.408 9.194 6.402 1.00 97.12 201 ALA A O 1
ATOM 1581 N N . LEU A 1 202 ? -5.712 8.181 4.519 1.00 95.69 202 LEU A N 1
ATOM 1582 C CA . LEU A 1 202 ? -6.600 8.907 3.602 1.00 95.69 202 LEU A CA 1
ATOM 1583 C C . LEU A 1 202 ? -8.076 8.738 3.966 1.00 95.69 202 LEU A C 1
ATOM 1585 O O . LEU A 1 202 ? -8.858 9.674 3.832 1.00 95.69 202 LEU A O 1
ATOM 1589 N N . ASN A 1 203 ? -8.450 7.553 4.447 1.00 95.06 203 ASN A N 1
ATOM 1590 C CA . ASN A 1 203 ? -9.814 7.286 4.878 1.00 95.06 203 ASN A CA 1
ATOM 1591 C C . ASN A 1 203 ? -10.129 7.876 6.261 1.00 95.06 203 ASN A C 1
ATOM 1593 O O . ASN A 1 203 ? -11.297 7.958 6.615 1.00 95.06 203 ASN A O 1
ATOM 1597 N N . GLY A 1 204 ? -9.137 8.365 7.012 1.00 95.50 204 GLY A N 1
ATOM 1598 C CA . GLY A 1 204 ? -9.327 9.045 8.295 1.00 95.50 204 GLY A CA 1
ATOM 1599 C C . GLY A 1 204 ? -8.945 8.210 9.516 1.00 95.50 204 GLY A C 1
ATOM 1600 O O . GLY A 1 204 ? -9.284 8.593 10.636 1.00 95.50 204 GLY A O 1
ATOM 1601 N N . PHE A 1 205 ? -8.242 7.091 9.336 1.00 97.06 205 PHE A N 1
ATOM 1602 C CA . PHE A 1 205 ? -7.675 6.328 10.447 1.00 97.06 205 PHE A CA 1
ATOM 1603 C C . PHE A 1 205 ? -6.370 6.947 10.958 1.00 97.06 205 PHE A C 1
ATOM 1605 O O . PHE A 1 205 ? -5.561 7.459 10.185 1.00 97.06 205 PHE A O 1
ATOM 1612 N N . LYS A 1 206 ? -6.136 6.832 12.267 1.00 97.44 206 LYS A N 1
ATOM 1613 C CA . LYS A 1 206 ? -4.853 7.179 12.882 1.00 97.44 206 LYS A CA 1
ATOM 1614 C C . LYS A 1 206 ? -3.877 6.019 12.711 1.00 97.44 206 LYS A C 1
ATOM 1616 O O . LYS A 1 206 ? -4.205 4.890 13.067 1.00 97.44 206 LYS A O 1
ATOM 1621 N N . ILE A 1 207 ? -2.676 6.285 12.218 1.00 97.75 207 ILE A N 1
ATOM 1622 C CA . ILE A 1 207 ? -1.673 5.260 11.921 1.00 97.75 207 ILE A CA 1
ATOM 1623 C C . ILE A 1 207 ? -0.602 5.220 13.011 1.00 97.75 207 ILE A C 1
ATOM 1625 O O . ILE A 1 207 ? -0.002 6.237 13.353 1.00 97.75 207 ILE A O 1
ATOM 1629 N N . ILE A 1 208 ? -0.317 4.019 13.512 1.00 96.88 208 ILE A N 1
ATOM 1630 C CA . ILE A 1 208 ? 0.910 3.710 14.250 1.00 96.88 208 ILE A CA 1
ATOM 1631 C C . ILE A 1 208 ? 1.712 2.731 13.402 1.00 96.88 208 ILE A C 1
ATOM 1633 O O . ILE A 1 208 ? 1.304 1.590 13.208 1.00 96.88 208 ILE A O 1
ATOM 1637 N N . PHE A 1 209 ? 2.848 3.181 12.877 1.00 95.19 209 PHE A N 1
ATOM 1638 C CA . PHE A 1 209 ? 3.704 2.382 12.005 1.00 95.19 209 PHE A CA 1
ATOM 1639 C C . PHE A 1 209 ? 4.923 1.887 12.791 1.00 95.19 209 PHE A C 1
ATOM 1641 O O . PHE A 1 209 ? 5.794 2.689 13.121 1.00 95.19 209 PHE A O 1
ATOM 1648 N N . ILE A 1 210 ? 4.978 0.588 13.110 1.00 90.44 210 ILE A N 1
ATOM 1649 C CA . ILE A 1 210 ? 6.051 0.002 13.943 1.00 90.44 210 ILE A CA 1
ATOM 1650 C C . ILE A 1 210 ? 7.304 -0.315 13.110 1.00 90.44 210 ILE A C 1
ATOM 1652 O O . ILE A 1 210 ? 8.413 -0.343 13.634 1.00 90.44 210 ILE A O 1
ATOM 1656 N N . GLY A 1 211 ? 7.152 -0.458 11.792 1.00 75.94 211 GLY A N 1
ATOM 1657 C CA . GLY A 1 211 ? 8.265 -0.739 10.888 1.00 75.94 211 GLY A CA 1
ATOM 1658 C C . GLY A 1 211 ? 8.441 -2.227 10.570 1.00 75.94 211 GLY A C 1
ATOM 1659 O O . GLY A 1 211 ? 7.533 -3.031 10.811 1.00 75.94 211 GLY A O 1
ATOM 1660 N N . PRO A 1 212 ? 9.574 -2.592 9.944 1.00 82.19 212 PRO A N 1
ATOM 1661 C CA . PRO A 1 212 ? 9.842 -3.961 9.523 1.00 82.19 212 PRO A CA 1
ATOM 1662 C C . PRO A 1 212 ? 10.250 -4.876 10.691 1.00 82.19 212 PRO A C 1
ATOM 1664 O O . PRO A 1 212 ? 10.665 -4.401 11.746 1.00 82.19 212 PRO A O 1
ATOM 1667 N N . GLN A 1 213 ? 10.174 -6.196 10.482 1.00 86.75 213 GLN A N 1
ATOM 1668 C CA . GLN A 1 213 ? 10.714 -7.229 11.382 1.00 86.75 213 GLN A CA 1
ATOM 1669 C C . GLN A 1 213 ? 10.294 -7.130 12.865 1.00 86.75 213 GLN A C 1
ATOM 1671 O O . GLN A 1 213 ? 11.097 -7.383 13.764 1.00 86.75 213 GLN A O 1
ATOM 1676 N N . THR A 1 214 ? 9.041 -6.778 13.151 1.00 90.44 214 THR A N 1
ATOM 1677 C CA . THR A 1 214 ? 8.578 -6.588 14.535 1.00 90.44 214 THR A CA 1
ATOM 1678 C C . THR A 1 214 ? 8.203 -7.929 15.189 1.00 90.44 214 THR A C 1
ATOM 1680 O O . THR A 1 214 ? 7.384 -8.659 14.624 1.00 90.44 214 THR A O 1
ATOM 1683 N N . PRO A 1 215 ? 8.730 -8.272 16.383 1.00 93.75 215 PRO A N 1
ATOM 1684 C CA . PRO A 1 215 ? 8.308 -9.458 17.132 1.00 93.75 215 PRO A CA 1
ATOM 1685 C C . PRO A 1 215 ? 6.803 -9.476 17.424 1.00 93.75 215 PRO A C 1
ATOM 1687 O O . PRO A 1 215 ? 6.202 -8.446 17.721 1.00 93.75 215 PRO A O 1
ATOM 1690 N N . LEU A 1 216 ? 6.178 -10.660 17.397 1.00 95.50 216 LEU A N 1
ATOM 1691 C CA . LEU A 1 216 ? 4.718 -10.787 17.552 1.00 95.50 216 LEU A CA 1
ATOM 1692 C C . LEU A 1 216 ? 4.208 -10.226 18.888 1.00 95.50 2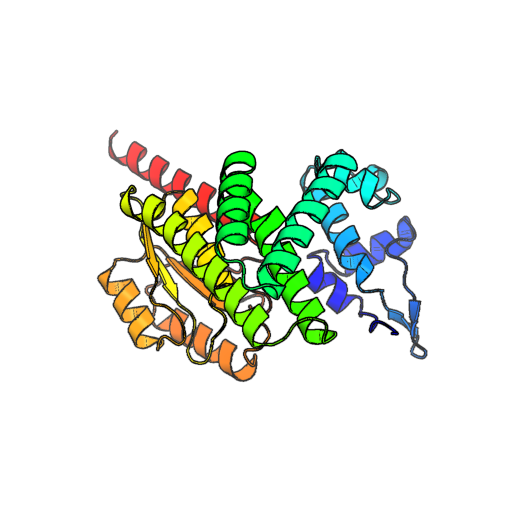16 LEU A C 1
ATOM 1694 O O . LEU A 1 216 ? 3.146 -9.608 18.939 1.00 95.50 216 LEU A O 1
ATOM 1698 N N . THR A 1 217 ? 4.979 -10.411 19.960 1.00 96.19 217 THR A N 1
ATOM 1699 C CA . THR A 1 217 ? 4.672 -9.885 21.296 1.00 96.19 217 THR A CA 1
ATOM 1700 C C . THR A 1 217 ? 4.705 -8.360 21.340 1.00 96.19 217 THR A C 1
ATOM 1702 O O . THR A 1 217 ? 3.888 -7.759 22.031 1.00 96.19 217 THR A O 1
ATOM 1705 N N . ASP A 1 218 ? 5.587 -7.722 20.568 1.00 96.25 218 ASP A N 1
ATOM 1706 C CA 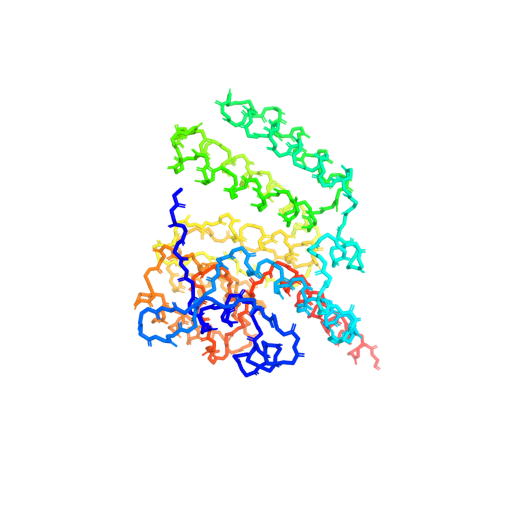. ASP A 1 218 ? 5.663 -6.260 20.489 1.00 96.25 218 ASP A CA 1
ATOM 1707 C C . ASP A 1 218 ? 4.522 -5.690 19.638 1.00 96.25 218 ASP A C 1
ATOM 1709 O O . ASP A 1 218 ? 3.936 -4.666 19.997 1.00 96.25 218 ASP A O 1
ATOM 1713 N N . ILE A 1 219 ? 4.125 -6.391 18.566 1.00 96.31 219 ILE A N 1
ATOM 1714 C CA . ILE A 1 219 ? 2.910 -6.057 17.803 1.00 96.31 219 ILE A CA 1
ATOM 1715 C C . ILE A 1 219 ? 1.685 -6.118 18.725 1.00 96.31 219 ILE A C 1
ATOM 1717 O O . ILE A 1 219 ? 0.881 -5.184 18.747 1.00 96.31 219 ILE A O 1
ATOM 1721 N N . GLN A 1 220 ? 1.554 -7.187 19.517 1.00 97.00 220 GLN A N 1
ATOM 1722 C CA . GLN A 1 220 ? 0.478 -7.340 20.498 1.00 97.00 220 GLN A CA 1
ATOM 1723 C C . GLN A 1 220 ? 0.496 -6.213 21.539 1.00 97.00 220 GLN A C 1
ATOM 1725 O O . GLN A 1 220 ? -0.540 -5.591 21.781 1.00 97.00 220 GLN A O 1
ATOM 1730 N N . ALA A 1 221 ? 1.652 -5.940 22.149 1.00 96.94 221 ALA A N 1
ATOM 1731 C CA . ALA A 1 221 ? 1.795 -4.904 23.167 1.00 96.94 221 ALA A CA 1
ATOM 1732 C C . ALA A 1 221 ? 1.424 -3.521 22.617 1.00 96.94 221 ALA A C 1
ATOM 1734 O O . ALA A 1 221 ? 0.669 -2.784 23.253 1.00 96.94 221 ALA A O 1
ATOM 1735 N N . CYS A 1 222 ? 1.875 -3.196 21.402 1.00 97.19 222 CYS A N 1
ATOM 1736 C CA . CYS A 1 222 ? 1.523 -1.949 20.734 1.00 97.19 222 CYS A CA 1
ATOM 1737 C C . CYS A 1 222 ? 0.020 -1.865 20.435 1.00 97.19 222 CYS A C 1
ATOM 1739 O O . CYS A 1 222 ? -0.609 -0.844 20.727 1.00 97.19 222 CYS A O 1
ATOM 1741 N N . ALA A 1 223 ? -0.580 -2.939 19.909 1.00 97.19 223 ALA A N 1
ATOM 1742 C CA . ALA A 1 223 ? -2.014 -2.998 19.639 1.00 97.19 223 ALA A CA 1
ATOM 1743 C C . ALA A 1 223 ? -2.844 -2.800 20.917 1.00 97.19 223 ALA A C 1
ATOM 1745 O O . ALA A 1 223 ? -3.813 -2.043 20.916 1.00 97.19 223 ALA A O 1
ATOM 1746 N N . TRP A 1 224 ? -2.426 -3.415 22.024 1.00 96.38 224 TRP A N 1
ATOM 1747 C CA . TRP A 1 224 ? -3.068 -3.252 23.324 1.00 96.38 224 TRP A CA 1
ATOM 1748 C C . TRP A 1 224 ? -2.936 -1.822 23.858 1.00 96.38 224 TRP A C 1
ATOM 1750 O O . TRP A 1 224 ? -3.936 -1.181 24.184 1.00 96.38 224 TRP A O 1
ATOM 1760 N N . GLN A 1 225 ? -1.712 -1.292 23.916 1.00 97.00 225 GLN A N 1
ATOM 1761 C CA . GLN A 1 225 ? -1.438 0.041 24.460 1.00 97.00 225 GLN A CA 1
ATOM 1762 C C . GLN A 1 225 ? -2.160 1.144 23.679 1.00 97.00 225 GLN A C 1
ATOM 1764 O O . GLN A 1 225 ? -2.642 2.107 24.269 1.00 97.00 225 GLN A O 1
ATOM 1769 N N . SER A 1 226 ? -2.246 0.998 22.359 1.00 95.75 226 SER A N 1
ATOM 1770 C CA . SER A 1 226 ? -2.897 1.972 21.482 1.00 95.75 226 SER A CA 1
ATOM 1771 C C . SER A 1 226 ? -4.401 1.763 21.312 1.00 95.75 226 SER A C 1
ATOM 1773 O O . SER A 1 226 ? -5.036 2.553 20.616 1.00 95.75 226 SER A O 1
ATOM 1775 N N . GLN A 1 227 ? -4.974 0.722 21.933 1.00 95.88 227 GLN A N 1
ATOM 1776 C CA . GLN A 1 227 ? -6.371 0.318 21.732 1.00 95.88 227 GLN A CA 1
ATOM 1777 C C . GLN A 1 227 ? -6.696 0.170 20.235 1.00 95.88 227 GLN A C 1
ATOM 1779 O O . GLN A 1 227 ? -7.697 0.689 19.732 1.00 95.88 227 GLN A O 1
ATOM 1784 N N . ALA A 1 228 ? -5.797 -0.505 19.513 1.00 97.25 228 ALA A N 1
ATOM 1785 C CA . ALA A 1 228 ? -5.858 -0.634 18.069 1.00 97.25 228 ALA A CA 1
ATOM 1786 C C . ALA A 1 228 ? -7.172 -1.281 17.628 1.00 97.25 228 ALA A C 1
ATOM 1788 O O . ALA A 1 228 ? -7.552 -2.370 18.073 1.00 97.25 228 ALA A O 1
ATOM 1789 N N . TYR A 1 229 ? -7.837 -0.608 16.694 1.00 97.50 229 TYR A N 1
ATOM 1790 C CA . TYR A 1 229 ? -9.015 -1.129 16.022 1.00 97.50 229 TYR A CA 1
ATOM 1791 C C . TYR A 1 229 ? -8.644 -2.263 15.070 1.00 97.50 229 TYR A C 1
ATOM 1793 O O . TYR A 1 229 ? -9.323 -3.289 15.035 1.00 97.50 229 TYR A O 1
ATOM 1801 N N . ALA A 1 230 ? -7.533 -2.104 14.348 1.00 97.62 230 ALA A N 1
ATOM 1802 C CA . ALA A 1 230 ? -6.976 -3.162 13.524 1.00 97.62 230 ALA A CA 1
ATOM 1803 C C . ALA A 1 230 ? -5.447 -3.192 13.568 1.00 97.62 230 ALA A C 1
ATOM 1805 O O . ALA A 1 230 ? -4.792 -2.165 13.762 1.00 97.62 230 ALA A O 1
ATOM 1806 N N . VAL A 1 231 ? -4.898 -4.376 13.313 1.00 97.56 231 VAL A N 1
ATOM 1807 C CA . VAL A 1 231 ? -3.499 -4.591 12.946 1.00 97.56 231 VAL A CA 1
ATOM 1808 C C . VAL A 1 231 ? -3.450 -4.938 11.462 1.00 97.56 231 VAL A C 1
ATOM 1810 O O . VAL A 1 231 ? -4.090 -5.893 11.025 1.00 97.56 231 VAL A O 1
ATOM 1813 N N . LEU A 1 232 ? -2.697 -4.156 10.699 1.00 96.12 232 LEU A N 1
ATOM 1814 C CA . LEU A 1 232 ? -2.470 -4.316 9.272 1.00 96.12 232 LEU A CA 1
ATOM 1815 C C . LEU A 1 232 ? -1.063 -4.876 9.038 1.00 96.12 232 LEU A C 1
ATOM 1817 O O . LEU A 1 232 ? -0.072 -4.315 9.512 1.00 96.12 232 LEU A O 1
ATOM 1821 N N . LEU A 1 233 ? -0.988 -5.978 8.298 1.00 93.88 233 LEU A N 1
ATOM 1822 C CA . LEU A 1 233 ? 0.240 -6.713 8.023 1.00 93.88 233 LEU A CA 1
ATOM 1823 C C . LEU A 1 233 ? 0.429 -6.878 6.516 1.00 93.88 233 LEU A C 1
ATOM 1825 O O . LEU A 1 233 ? -0.494 -7.251 5.789 1.00 93.88 233 LEU A O 1
ATOM 1829 N N . SER A 1 234 ? 1.657 -6.657 6.058 1.00 86.50 234 SER A N 1
ATOM 1830 C CA . SER A 1 234 ? 2.067 -6.958 4.687 1.00 86.50 234 SER A CA 1
ATOM 1831 C C . SER A 1 234 ? 2.816 -8.287 4.661 1.00 86.50 234 SER A C 1
ATOM 1833 O O . SER A 1 234 ? 3.731 -8.496 5.453 1.00 86.50 234 SER A O 1
ATOM 1835 N N . CYS A 1 235 ? 2.416 -9.178 3.759 1.00 85.00 235 CYS A N 1
ATOM 1836 C CA . CYS A 1 235 ? 3.018 -10.488 3.534 1.00 85.00 235 CYS A CA 1
ATOM 1837 C C . CYS A 1 235 ? 3.624 -10.520 2.123 1.00 85.00 235 CYS A C 1
ATOM 1839 O O . CYS A 1 235 ? 2.891 -10.594 1.128 1.00 85.00 235 CYS A O 1
ATOM 1841 N N . SER A 1 236 ? 4.953 -10.461 2.021 1.00 78.38 236 SER A N 1
ATOM 1842 C CA . SER A 1 236 ? 5.652 -10.570 0.737 1.00 78.38 236 SER A CA 1
ATOM 1843 C C . SER A 1 236 ? 5.717 -12.017 0.253 1.00 78.38 236 SER A C 1
ATOM 1845 O O . SER A 1 236 ? 5.757 -12.956 1.047 1.00 78.38 236 SER A O 1
ATOM 1847 N N . ILE A 1 237 ? 5.791 -12.205 -1.066 1.00 72.75 237 ILE A N 1
ATOM 1848 C CA . ILE A 1 237 ? 6.002 -13.520 -1.691 1.00 72.75 237 ILE A CA 1
ATOM 1849 C C . ILE A 1 237 ? 7.371 -14.133 -1.360 1.00 72.75 237 ILE A C 1
ATOM 1851 O O . ILE A 1 237 ? 7.554 -15.342 -1.467 1.00 72.75 237 ILE A O 1
ATOM 1855 N N . THR A 1 238 ? 8.340 -13.309 -0.956 1.00 68.25 238 THR A N 1
ATOM 1856 C CA . THR A 1 238 ? 9.684 -13.763 -0.569 1.00 68.25 238 THR A CA 1
ATOM 1857 C C . THR A 1 238 ? 9.707 -14.434 0.801 1.00 68.25 238 THR A C 1
ATOM 1859 O O . THR A 1 238 ? 10.675 -15.115 1.134 1.00 68.25 238 THR A O 1
ATOM 1862 N N . THR A 1 239 ? 8.659 -14.244 1.601 1.00 67.38 239 THR A N 1
ATOM 1863 C CA . THR A 1 239 ? 8.541 -14.843 2.926 1.00 67.38 239 THR A CA 1
ATOM 1864 C C . THR A 1 239 ? 8.004 -16.265 2.790 1.00 67.38 239 THR A C 1
ATOM 1866 O O . THR A 1 239 ? 6.922 -16.501 2.254 1.00 67.38 239 THR A O 1
ATOM 1869 N N . SER A 1 240 ? 8.778 -17.240 3.271 1.00 65.12 240 SER A N 1
ATOM 1870 C CA . SER A 1 240 ? 8.427 -18.662 3.220 1.00 65.12 240 SER A CA 1
ATOM 1871 C C . SER A 1 240 ? 7.069 -18.927 3.880 1.00 65.12 240 SER A C 1
ATOM 1873 O O . SER A 1 240 ? 6.861 -18.650 5.064 1.00 65.12 240 SER A O 1
ATOM 1875 N N . HIS A 1 241 ? 6.143 -19.538 3.130 1.00 65.00 241 HIS A N 1
ATOM 1876 C CA . HIS A 1 241 ? 4.817 -19.914 3.639 1.00 65.00 241 HIS A CA 1
ATOM 1877 C C . HIS A 1 241 ? 4.873 -20.801 4.892 1.00 65.00 241 HIS A C 1
ATOM 1879 O O . HIS A 1 241 ? 3.956 -20.743 5.713 1.00 65.00 241 HIS A O 1
ATOM 1885 N N . LYS A 1 242 ? 5.931 -21.615 5.047 1.00 67.06 242 LYS A N 1
ATOM 1886 C CA . LYS A 1 242 ? 6.109 -22.499 6.211 1.00 67.06 242 LYS A CA 1
ATOM 1887 C C . LYS A 1 242 ? 6.295 -21.720 7.511 1.00 67.06 242 LYS A C 1
ATOM 1889 O O . LYS A 1 242 ? 5.868 -22.203 8.553 1.00 67.06 242 LYS A O 1
ATOM 1894 N N . ASP A 1 243 ? 6.871 -20.526 7.427 1.00 77.50 243 ASP A N 1
ATOM 1895 C CA . ASP A 1 243 ? 7.180 -19.688 8.585 1.00 77.50 243 ASP A CA 1
ATOM 1896 C C . ASP A 1 243 ? 6.081 -18.641 8.811 1.00 77.50 243 ASP A C 1
ATOM 1898 O O . ASP A 1 243 ? 5.715 -18.343 9.946 1.00 77.50 243 ASP A O 1
ATOM 1902 N N . LEU A 1 244 ? 5.473 -18.144 7.728 1.00 85.88 244 LEU A N 1
ATOM 1903 C CA . LEU A 1 244 ? 4.406 -17.144 7.781 1.00 85.88 244 LEU A CA 1
ATOM 1904 C C . LEU A 1 244 ? 3.128 -17.658 8.464 1.00 85.88 244 LEU A C 1
ATOM 1906 O O . LEU A 1 244 ? 2.549 -16.969 9.302 1.00 85.88 244 LEU A O 1
ATOM 1910 N N . PHE A 1 245 ? 2.669 -18.860 8.101 1.00 88.31 245 PHE A N 1
ATOM 1911 C CA . PHE A 1 245 ? 1.373 -19.381 8.553 1.00 88.31 245 PHE A CA 1
ATOM 1912 C C . PHE A 1 245 ? 1.308 -19.563 10.084 1.00 88.31 245 PHE A C 1
ATOM 1914 O O . PHE A 1 245 ? 0.357 -19.058 10.690 1.00 88.31 245 PHE A O 1
ATOM 1921 N N . PRO A 1 246 ? 2.310 -20.186 10.747 1.00 90.88 246 PRO A N 1
ATOM 1922 C CA . PRO A 1 246 ? 2.344 -20.267 12.208 1.00 90.88 246 PRO A CA 1
ATOM 1923 C C . PRO A 1 246 ? 2.386 -18.896 12.893 1.00 90.88 246 PRO A C 1
ATOM 1925 O O . PRO A 1 246 ? 1.698 -18.702 13.893 1.00 90.88 246 PRO A O 1
ATOM 1928 N N . MET A 1 247 ? 3.139 -17.931 12.347 1.00 92.75 247 MET A N 1
ATOM 1929 C CA . MET A 1 247 ? 3.227 -16.581 12.920 1.00 92.75 247 MET A CA 1
ATOM 1930 C C . MET A 1 247 ? 1.888 -15.842 12.885 1.00 92.75 247 MET A C 1
ATOM 1932 O O . MET A 1 247 ? 1.529 -15.181 13.857 1.00 92.75 247 MET A O 1
ATOM 1936 N N . LEU A 1 248 ? 1.130 -15.968 11.792 1.00 94.19 248 LEU A N 1
ATOM 1937 C CA . LEU A 1 248 ? -0.190 -15.344 11.670 1.00 94.19 248 LEU A CA 1
ATOM 1938 C C . LEU A 1 248 ? -1.202 -15.940 12.657 1.00 94.19 248 LEU A C 1
ATOM 1940 O O . LEU A 1 248 ? -1.933 -15.191 13.303 1.00 94.19 248 LEU A O 1
ATOM 1944 N N . ILE A 1 249 ? -1.216 -17.268 12.817 1.00 94.19 249 ILE A N 1
ATOM 1945 C CA . ILE A 1 249 ? -2.081 -17.938 13.802 1.00 94.19 249 ILE A CA 1
ATOM 1946 C C . ILE A 1 249 ? -1.726 -17.492 15.219 1.00 94.19 249 ILE A C 1
ATOM 1948 O O . ILE A 1 249 ? -2.611 -17.142 16.002 1.00 94.19 249 ILE A O 1
ATOM 1952 N N . GLU A 1 250 ? -0.435 -17.487 15.546 1.00 95.75 250 GLU A N 1
ATOM 1953 C CA . GLU A 1 250 ? 0.019 -17.106 16.877 1.00 95.75 250 GLU A CA 1
ATOM 1954 C C . GLU A 1 250 ? -0.303 -15.639 17.176 1.00 95.75 250 GLU A C 1
ATOM 1956 O O . GLU A 1 250 ? -0.865 -15.332 18.226 1.00 95.75 250 GLU A O 1
ATOM 1961 N N . LEU A 1 251 ? -0.059 -14.729 16.231 1.00 96.38 251 LEU A N 1
ATOM 1962 C CA . LEU A 1 251 ? -0.416 -13.323 16.401 1.00 96.38 251 LEU A CA 1
ATOM 1963 C C . LEU A 1 251 ? -1.930 -13.132 16.559 1.00 96.38 251 LEU A C 1
ATOM 1965 O O . LEU A 1 251 ? -2.362 -12.372 17.426 1.00 96.38 251 LEU A O 1
ATOM 1969 N N . ARG A 1 252 ? -2.756 -13.859 15.796 1.00 96.19 252 ARG A N 1
ATOM 1970 C CA . ARG A 1 252 ? -4.214 -13.815 15.959 1.00 96.19 252 ARG A CA 1
ATOM 1971 C C . ARG A 1 252 ? -4.644 -14.246 17.362 1.00 96.19 252 ARG A C 1
ATOM 1973 O O . ARG A 1 252 ? -5.551 -13.626 17.914 1.00 96.19 252 ARG A O 1
ATOM 1980 N N . ARG A 1 253 ? -3.996 -15.266 17.939 1.00 96.25 253 ARG A N 1
ATOM 1981 C CA . ARG A 1 253 ? -4.238 -15.744 19.312 1.00 96.25 253 ARG A CA 1
ATOM 1982 C C . ARG A 1 253 ? -3.828 -14.714 20.369 1.00 96.25 253 ARG A C 1
ATOM 1984 O O . ARG A 1 253 ? -4.483 -14.618 21.403 1.00 96.25 253 ARG A O 1
ATOM 1991 N N . LEU A 1 254 ? -2.749 -13.970 20.122 1.00 96.75 254 LEU A N 1
ATOM 1992 C CA . LEU A 1 254 ? -2.245 -12.928 21.022 1.00 96.75 254 LEU A CA 1
ATOM 1993 C C . LEU A 1 254 ? -3.112 -11.658 21.003 1.00 96.75 254 LEU A C 1
ATOM 1995 O O . LEU A 1 254 ? -3.260 -10.998 22.034 1.00 96.75 254 LEU A O 1
ATOM 1999 N N . LEU A 1 255 ? -3.673 -11.300 19.847 1.00 96.69 255 LEU A N 1
ATOM 2000 C CA . LEU A 1 255 ? -4.488 -10.096 19.684 1.00 96.69 255 LEU A CA 1
ATOM 2001 C C . LEU A 1 255 ? -5.904 -10.267 20.266 1.00 96.69 255 LEU A C 1
ATOM 2003 O O . LEU A 1 255 ? -6.533 -11.302 20.030 1.00 96.69 255 LEU A O 1
ATOM 2007 N N . PRO A 1 256 ? -6.475 -9.234 20.921 1.00 91.81 256 PRO A N 1
ATOM 2008 C CA . PRO A 1 256 ? -7.860 -9.264 21.390 1.00 91.81 256 PRO A CA 1
ATOM 2009 C C . PRO A 1 256 ? -8.843 -9.624 20.263 1.00 91.81 256 PRO A C 1
ATOM 2011 O O . PRO A 1 256 ? -8.679 -9.112 19.152 1.00 91.81 256 PRO A O 1
ATOM 2014 N N . PRO A 1 257 ? -9.898 -10.427 20.514 1.00 90.50 257 PRO A N 1
ATOM 2015 C CA . PRO A 1 257 ? -10.881 -10.788 19.485 1.00 90.50 257 PRO A CA 1
ATOM 2016 C C . PRO A 1 257 ? -11.567 -9.585 18.821 1.00 90.50 257 PRO A C 1
ATOM 2018 O O . PRO A 1 257 ? -11.990 -9.672 17.674 1.00 90.50 257 PRO A O 1
ATOM 2021 N N . SER A 1 258 ? -11.652 -8.455 19.528 1.00 92.06 258 SER A N 1
ATOM 2022 C CA . SER A 1 258 ? -12.201 -7.194 19.022 1.00 92.06 258 SER A CA 1
ATOM 2023 C C . SER A 1 258 ? -11.271 -6.449 18.060 1.00 92.06 258 SER A C 1
ATOM 2025 O O . SER A 1 258 ? -11.743 -5.603 17.304 1.00 92.06 258 SER A O 1
ATOM 2027 N N . THR A 1 259 ? -9.963 -6.722 18.089 1.00 96.56 259 THR A N 1
ATOM 2028 C CA . THR A 1 259 ? -8.993 -6.109 17.176 1.00 96.56 259 THR A CA 1
ATOM 2029 C C . THR A 1 259 ? -9.005 -6.874 15.861 1.00 96.56 259 THR A C 1
ATOM 2031 O O . THR A 1 259 ? -8.684 -8.066 15.820 1.00 96.56 259 THR A O 1
ATOM 2034 N N . GLN A 1 260 ? -9.349 -6.186 14.777 1.00 96.56 260 GLN A N 1
ATOM 2035 C CA . GLN A 1 260 ? -9.312 -6.747 13.430 1.00 96.56 260 GLN A CA 1
ATOM 2036 C C . GLN A 1 260 ? -7.865 -7.077 13.044 1.00 96.56 260 GLN A C 1
ATOM 2038 O O . GLN A 1 260 ? -6.941 -6.330 13.360 1.00 96.56 260 GLN A O 1
ATOM 2043 N N . MET A 1 261 ? -7.653 -8.196 12.360 1.00 97.00 261 MET A N 1
ATOM 2044 C CA . MET A 1 261 ? -6.340 -8.561 11.828 1.00 97.00 261 MET A CA 1
ATOM 2045 C C . MET A 1 261 ? -6.454 -8.627 10.315 1.00 97.00 261 MET A C 1
ATOM 2047 O O . MET A 1 261 ? -7.217 -9.437 9.795 1.00 97.00 261 MET A O 1
ATOM 2051 N N . ILE A 1 262 ? -5.729 -7.747 9.631 1.00 96.25 262 ILE A N 1
ATOM 2052 C CA . ILE A 1 262 ? -5.808 -7.557 8.187 1.00 96.25 262 ILE A CA 1
ATOM 2053 C C . ILE A 1 262 ? -4.462 -7.928 7.582 1.00 96.25 262 ILE A C 1
ATOM 2055 O O . ILE A 1 262 ? -3.430 -7.383 7.973 1.00 96.25 262 ILE A O 1
ATOM 2059 N N . ILE A 1 263 ? -4.476 -8.839 6.617 1.00 94.50 263 ILE A N 1
ATOM 2060 C CA . ILE A 1 263 ? -3.295 -9.245 5.859 1.00 94.50 263 ILE A CA 1
ATOM 2061 C C . ILE A 1 263 ? -3.467 -8.873 4.389 1.00 94.50 263 ILE A C 1
ATOM 2063 O O . ILE A 1 263 ? -4.550 -9.015 3.819 1.00 94.50 263 ILE A O 1
ATOM 2067 N N . GLY A 1 264 ? -2.385 -8.434 3.762 1.00 89.38 264 GLY A N 1
ATOM 2068 C CA . GLY A 1 264 ? -2.328 -8.180 2.327 1.00 89.38 264 GLY A CA 1
ATOM 2069 C C . GLY A 1 264 ? -0.955 -8.503 1.754 1.00 89.38 264 GLY A C 1
ATOM 2070 O O . GLY A 1 264 ? -0.058 -8.951 2.468 1.00 89.38 264 GLY A O 1
ATOM 2071 N N . GLY A 1 265 ? -0.788 -8.268 0.457 1.00 83.31 265 GLY A N 1
ATOM 2072 C CA . GLY A 1 265 ? 0.444 -8.582 -0.264 1.00 83.31 265 GLY A CA 1
ATOM 2073 C C . GLY A 1 265 ? 0.408 -9.944 -0.958 1.00 83.31 265 GLY A C 1
ATOM 2074 O O . GLY A 1 265 ? -0.438 -10.800 -0.694 1.00 83.31 265 GLY A O 1
ATOM 2075 N N . SER A 1 266 ? 1.331 -10.131 -1.899 1.00 79.62 266 SER A N 1
ATOM 2076 C CA . SER A 1 266 ? 1.363 -11.286 -2.804 1.00 79.62 266 SER A CA 1
ATOM 2077 C C . SER A 1 266 ? 1.613 -12.626 -2.101 1.00 79.62 266 SER A C 1
ATOM 2079 O O . SER A 1 266 ? 1.241 -13.662 -2.648 1.00 79.62 266 SER A O 1
ATOM 2081 N N . GLY A 1 267 ? 2.189 -12.617 -0.894 1.00 81.38 267 GLY A N 1
ATOM 2082 C CA . GLY A 1 267 ? 2.413 -13.807 -0.067 1.00 81.38 267 GLY A CA 1
ATOM 2083 C C . GLY A 1 267 ? 1.288 -14.120 0.926 1.00 81.38 267 GLY A C 1
ATOM 2084 O O . GLY A 1 267 ? 1.365 -15.129 1.628 1.00 81.38 267 GLY A O 1
ATOM 2085 N N . ALA A 1 268 ? 0.245 -13.285 1.020 1.00 85.50 268 ALA A N 1
ATOM 2086 C CA . ALA A 1 268 ? -0.808 -13.456 2.020 1.00 85.50 268 ALA A CA 1
ATOM 2087 C C . ALA A 1 268 ? -1.614 -14.756 1.793 1.00 85.50 268 ALA A C 1
ATOM 2089 O O . ALA A 1 268 ? -2.223 -14.919 0.723 1.00 85.50 268 ALA A O 1
ATOM 2090 N N . PRO A 1 269 ? -1.671 -15.675 2.782 1.00 84.31 269 PRO A N 1
ATOM 2091 C CA . PRO A 1 269 ? -2.429 -16.916 2.662 1.00 84.31 269 PRO A CA 1
ATOM 2092 C C . PRO A 1 269 ? -3.928 -16.654 2.497 1.00 84.31 269 PRO A C 1
ATOM 2094 O O . PRO A 1 269 ? -4.465 -15.661 2.979 1.00 84.31 269 PRO A O 1
ATOM 2097 N N . SER A 1 270 ? -4.610 -17.573 1.813 1.00 81.25 270 SER A N 1
ATOM 2098 C CA . SER A 1 270 ? -6.069 -17.540 1.652 1.00 81.25 270 SER A CA 1
ATOM 2099 C C . SER A 1 270 ? -6.775 -18.281 2.789 1.00 81.25 270 SER A C 1
ATOM 2101 O O . SER A 1 270 ? -6.223 -19.240 3.321 1.00 81.25 270 SER A O 1
ATOM 2103 N N . ASN A 1 271 ? -8.002 -17.854 3.106 1.00 77.00 271 ASN A N 1
ATOM 2104 C CA . ASN A 1 271 ? -8.942 -18.536 4.003 1.00 77.00 271 ASN A CA 1
ATOM 2105 C C . ASN A 1 271 ? -8.365 -18.862 5.392 1.00 77.00 271 ASN A C 1
ATOM 2107 O O . ASN A 1 271 ? -8.176 -20.026 5.738 1.00 77.00 271 ASN A O 1
ATOM 2111 N N . MET A 1 272 ? -8.104 -17.822 6.185 1.00 83.31 272 MET A N 1
ATOM 2112 C CA . MET A 1 272 ? -7.759 -17.954 7.600 1.00 83.31 272 MET A CA 1
ATOM 2113 C C . MET A 1 272 ? -8.913 -17.476 8.483 1.00 83.31 272 MET A C 1
ATOM 2115 O O . MET A 1 272 ? -9.480 -16.410 8.244 1.00 83.31 272 MET A O 1
ATOM 2119 N N . ASP A 1 273 ? -9.233 -18.243 9.522 1.00 86.50 273 ASP A N 1
ATOM 2120 C CA . ASP A 1 273 ? -10.292 -17.886 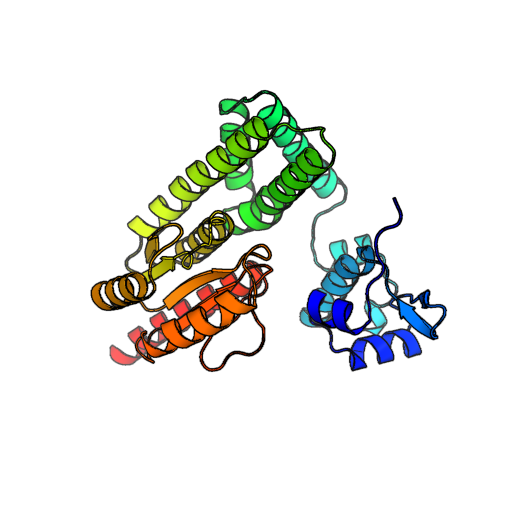10.466 1.00 86.50 273 ASP A CA 1
ATOM 2121 C C . ASP A 1 273 ? -9.938 -16.607 11.235 1.00 86.50 273 ASP A C 1
ATOM 2123 O O . ASP A 1 273 ? -8.840 -16.469 11.777 1.00 86.50 273 ASP A O 1
ATOM 2127 N N . ASN A 1 274 ? -10.898 -15.681 11.325 1.00 90.25 274 ASN A N 1
ATOM 2128 C CA . ASN A 1 274 ? -10.773 -14.408 12.050 1.00 90.25 274 ASN A CA 1
ATOM 2129 C C . ASN A 1 274 ? -9.623 -13.496 11.566 1.00 90.25 274 ASN A C 1
ATOM 2131 O O . ASN A 1 274 ? -9.145 -12.638 12.318 1.00 90.25 274 ASN A O 1
ATOM 2135 N N . ILE A 1 275 ? -9.186 -13.667 10.314 1.00 94.19 275 ILE A N 1
ATOM 2136 C CA . ILE A 1 275 ? -8.199 -12.813 9.649 1.00 94.19 275 ILE A CA 1
ATOM 2137 C C . ILE A 1 275 ? -8.782 -12.341 8.314 1.00 94.19 275 ILE A C 1
ATOM 2139 O O . ILE A 1 275 ? -9.159 -13.142 7.459 1.00 94.19 275 ILE A O 1
ATOM 2143 N N . VAL A 1 276 ? -8.842 -11.025 8.127 1.00 94.00 276 VAL A N 1
ATOM 2144 C CA . VAL A 1 276 ? -9.315 -10.396 6.893 1.00 94.00 276 VAL A CA 1
ATOM 2145 C C . VAL A 1 276 ? -8.172 -10.383 5.886 1.00 94.00 276 VAL A C 1
ATOM 2147 O O . VAL A 1 276 ? -7.114 -9.813 6.145 1.00 94.00 276 VAL A O 1
ATOM 2150 N N . ARG A 1 277 ? -8.380 -10.992 4.719 1.00 93.31 277 ARG A N 1
ATOM 2151 C CA . ARG A 1 277 ? -7.439 -10.906 3.601 1.00 93.31 277 ARG A CA 1
ATOM 2152 C C . ARG A 1 277 ? -7.888 -9.816 2.642 1.00 93.31 277 ARG A C 1
ATOM 2154 O O . ARG A 1 277 ? -9.024 -9.849 2.193 1.00 93.31 277 ARG A O 1
ATOM 2161 N N . ILE A 1 278 ? -6.963 -8.935 2.286 1.00 92.06 278 ILE A N 1
ATOM 2162 C CA . ILE A 1 278 ? -7.143 -7.888 1.284 1.00 92.06 278 ILE A CA 1
ATOM 2163 C C . ILE A 1 278 ? -6.249 -8.208 0.084 1.00 92.06 278 ILE A C 1
ATOM 2165 O O . ILE A 1 278 ? -5.032 -8.363 0.219 1.00 92.06 278 ILE A O 1
ATOM 2169 N N . GLY A 1 279 ? -6.861 -8.366 -1.087 1.00 84.62 279 GLY A N 1
ATOM 2170 C CA . GLY A 1 279 ? -6.196 -8.723 -2.335 1.00 84.62 279 GLY A CA 1
ATOM 2171 C C . GLY A 1 279 ? -5.529 -7.543 -3.035 1.00 84.62 279 GLY A C 1
ATOM 2172 O O . GLY A 1 279 ? -4.492 -7.735 -3.669 1.00 84.62 279 GLY A O 1
ATOM 2173 N N . ASP A 1 280 ? -6.092 -6.341 -2.905 1.00 88.38 280 ASP A N 1
ATOM 2174 C CA . ASP A 1 280 ? -5.543 -5.124 -3.500 1.00 88.38 280 ASP A CA 1
ATOM 2175 C C . ASP A 1 280 ? -5.910 -3.840 -2.731 1.00 88.38 280 ASP A C 1
ATOM 2177 O O . ASP A 1 280 ? -6.649 -3.833 -1.746 1.00 88.38 280 ASP A O 1
ATOM 2181 N N . PHE A 1 281 ? -5.358 -2.720 -3.189 1.00 91.62 281 PHE A N 1
ATOM 2182 C CA . PHE A 1 281 ? -5.542 -1.412 -2.568 1.00 91.62 281 PHE A CA 1
ATOM 2183 C C . PHE A 1 281 ? -6.944 -0.805 -2.755 1.00 91.62 281 PHE A C 1
ATOM 2185 O O . PHE A 1 281 ? -7.363 0.005 -1.924 1.00 91.62 281 PHE A O 1
ATOM 2192 N N . ASN A 1 282 ? -7.698 -1.197 -3.788 1.00 89.00 282 ASN A N 1
ATOM 2193 C CA . ASN A 1 282 ? -9.090 -0.763 -3.951 1.00 89.00 282 ASN A CA 1
ATOM 2194 C C . ASN A 1 282 ? -9.999 -1.471 -2.946 1.00 89.00 282 ASN A C 1
ATOM 2196 O O . ASN A 1 282 ? -10.880 -0.842 -2.350 1.00 89.00 282 ASN A O 1
ATOM 2200 N N . GLU A 1 283 ? -9.759 -2.762 -2.721 1.00 90.50 283 GLU A N 1
ATOM 2201 C CA . GLU A 1 283 ? -10.423 -3.537 -1.679 1.00 90.50 283 GLU A CA 1
ATOM 2202 C C . GLU A 1 283 ? -10.102 -2.966 -0.291 1.00 90.50 283 GLU A C 1
ATOM 2204 O O . GLU A 1 283 ? -11.021 -2.752 0.500 1.00 90.50 283 GLU A O 1
ATOM 2209 N N . LEU A 1 284 ? -8.837 -2.603 -0.025 1.00 94.62 284 LEU A N 1
ATOM 2210 C CA . LEU A 1 284 ? -8.450 -1.938 1.225 1.00 94.62 284 LEU A CA 1
ATOM 2211 C C . LEU A 1 284 ? -9.217 -0.629 1.444 1.00 94.62 284 LEU A C 1
ATOM 2213 O O . LEU A 1 284 ? -9.737 -0.387 2.532 1.00 94.62 284 LEU A O 1
ATOM 2217 N N . SER A 1 285 ? -9.288 0.217 0.413 1.00 92.44 285 SER A N 1
ATOM 2218 C CA . SER A 1 285 ? -9.992 1.499 0.493 1.00 92.44 285 SER A CA 1
ATOM 2219 C C . SER A 1 285 ? -11.493 1.302 0.728 1.00 92.44 285 SER A C 1
ATOM 2221 O O . SER A 1 285 ? -12.089 1.964 1.576 1.00 92.44 285 SER A O 1
ATOM 2223 N N . SER A 1 286 ? -12.096 0.318 0.055 1.00 91.06 286 SER A N 1
ATOM 2224 C CA . SER A 1 286 ? -13.509 -0.034 0.237 1.00 91.06 286 SER A CA 1
ATOM 2225 C C . SER A 1 286 ? -13.791 -0.536 1.655 1.00 91.06 286 SER A C 1
ATOM 2227 O O . SER A 1 286 ? -14.762 -0.103 2.282 1.00 91.06 286 SER A O 1
ATOM 2229 N N . TRP A 1 287 ? -12.912 -1.393 2.189 1.00 94.50 287 TRP A N 1
ATOM 2230 C CA . TRP A 1 287 ? -12.965 -1.850 3.576 1.00 94.50 287 TRP A CA 1
ATOM 2231 C C . TRP A 1 287 ? -12.884 -0.661 4.541 1.00 94.50 287 TRP A C 1
ATOM 2233 O O . TRP A 1 287 ? -13.741 -0.515 5.414 1.00 94.50 287 TRP A O 1
ATOM 2243 N N . ALA A 1 288 ? -11.914 0.235 4.350 1.00 94.62 288 ALA A N 1
ATOM 2244 C CA . ALA A 1 288 ? -11.701 1.396 5.209 1.00 94.62 288 ALA A CA 1
ATOM 2245 C C . ALA A 1 288 ? -12.914 2.346 5.218 1.00 94.62 288 ALA A C 1
ATOM 2247 O O . ALA A 1 288 ? -13.392 2.744 6.286 1.00 94.62 288 ALA A O 1
ATOM 2248 N N . ALA A 1 289 ? -13.455 2.657 4.038 1.00 90.25 289 ALA A N 1
ATOM 2249 C CA . ALA A 1 289 ? -14.609 3.536 3.881 1.00 90.25 289 ALA A CA 1
ATOM 2250 C C . ALA A 1 289 ? -15.883 2.966 4.527 1.00 90.25 289 ALA A C 1
ATOM 2252 O O . ALA A 1 289 ? -16.675 3.718 5.101 1.00 90.25 289 ALA A O 1
ATOM 2253 N N . HIS A 1 290 ? -16.090 1.648 4.447 1.00 90.31 290 HIS A N 1
ATOM 2254 C CA . HIS A 1 290 ? -17.230 0.981 5.075 1.00 90.31 290 HIS A CA 1
ATOM 2255 C C . HIS A 1 290 ? -17.166 1.074 6.606 1.00 90.31 290 HIS A C 1
ATOM 2257 O O . HIS A 1 290 ? -18.105 1.574 7.227 1.00 90.31 290 HIS A O 1
ATOM 2263 N N . HIS A 1 291 ? -16.032 0.710 7.207 1.00 90.50 291 HIS A N 1
ATOM 2264 C CA . HIS A 1 291 ? -15.900 0.667 8.666 1.00 90.50 291 HIS A CA 1
ATOM 2265 C C . HIS A 1 291 ? -15.945 2.061 9.303 1.00 90.50 291 HIS A C 1
ATOM 2267 O O . HIS A 1 291 ? -16.468 2.223 10.402 1.00 90.50 291 HIS A O 1
ATOM 2273 N N . ILE A 1 292 ? -15.481 3.110 8.614 1.00 83.62 292 ILE A N 1
ATOM 2274 C CA . ILE A 1 292 ? -15.638 4.482 9.121 1.00 83.62 292 ILE A CA 1
ATOM 2275 C C . ILE A 1 292 ? -17.094 4.944 9.121 1.00 83.62 292 ILE A C 1
ATOM 2277 O O . ILE A 1 292 ? -17.497 5.658 10.041 1.00 83.62 292 ILE A O 1
ATOM 2281 N N . LYS A 1 293 ? -17.899 4.537 8.133 1.00 79.75 293 LYS A N 1
ATOM 2282 C CA . LYS A 1 293 ? -19.336 4.845 8.128 1.00 79.75 293 LYS A CA 1
ATOM 2283 C C . LYS A 1 293 ? -20.056 4.159 9.284 1.00 79.75 293 LYS A C 1
ATOM 2285 O O . LYS A 1 293 ? -20.829 4.820 9.968 1.00 79.75 293 LYS A O 1
ATOM 2290 N N . GLU A 1 294 ? -19.761 2.887 9.543 1.00 77.62 294 GLU A N 1
ATOM 2291 C CA . GLU A 1 294 ? -20.340 2.157 10.680 1.00 77.62 294 GLU A CA 1
ATOM 2292 C C . GLU A 1 294 ? -19.960 2.791 12.022 1.00 77.62 294 GLU A C 1
ATOM 2294 O O . GLU A 1 294 ? -20.811 2.976 12.895 1.00 77.62 294 GLU A O 1
ATOM 2299 N N . LEU A 1 295 ? -18.696 3.200 12.163 1.00 76.88 295 LEU A N 1
ATOM 2300 C CA . LEU A 1 295 ? -18.204 3.877 13.360 1.00 76.88 295 LEU A CA 1
ATOM 2301 C C . LEU A 1 295 ? -18.897 5.226 13.593 1.00 76.88 295 LEU A C 1
ATOM 2303 O O . LEU A 1 295 ? -19.184 5.556 14.739 1.00 76.88 295 LEU A O 1
ATOM 2307 N N . LYS A 1 296 ? -19.190 5.992 12.534 1.00 74.06 296 LYS A N 1
ATOM 2308 C CA . LYS A 1 296 ? -19.933 7.260 12.641 1.00 74.06 296 LYS A CA 1
ATOM 2309 C C . LYS A 1 296 ? -21.419 7.038 12.936 1.00 74.06 296 LYS A C 1
ATOM 2311 O O . LYS A 1 296 ? -21.941 7.671 13.846 1.00 74.06 296 LYS A O 1
ATOM 2316 N N . GLY A 1 297 ? -22.066 6.097 12.246 1.00 62.47 297 GLY A N 1
ATOM 2317 C CA . GLY A 1 297 ? -23.482 5.769 12.464 1.00 62.47 297 GLY A CA 1
ATOM 2318 C C . GLY A 1 297 ? -23.767 5.214 13.862 1.00 62.47 297 GLY A C 1
ATOM 2319 O O . GLY A 1 297 ? -24.810 5.499 14.440 1.00 62.47 297 GLY A O 1
ATOM 2320 N N . SER A 1 298 ? -22.807 4.496 14.451 1.00 59.12 298 SER A N 1
ATOM 2321 C CA . SER A 1 298 ? -22.910 4.029 15.838 1.00 59.12 298 SER A CA 1
ATOM 2322 C C . SER A 1 298 ? -22.849 5.182 16.844 1.00 59.12 298 SER A C 1
ATOM 2324 O O . SER A 1 298 ? -23.484 5.106 17.880 1.00 59.12 298 SER A O 1
ATOM 2326 N N . ILE A 1 299 ? -22.115 6.263 16.564 1.00 57.00 299 ILE A N 1
ATOM 2327 C CA . ILE A 1 299 ? -22.002 7.414 17.479 1.00 57.00 299 ILE A CA 1
ATOM 2328 C C . ILE A 1 299 ? -23.281 8.264 17.469 1.00 57.00 299 ILE A C 1
ATOM 2330 O O . ILE A 1 299 ? -23.662 8.803 18.505 1.00 57.00 299 ILE A O 1
ATOM 2334 N N . GLU A 1 300 ? -23.961 8.368 16.326 1.00 51.91 300 GLU A N 1
ATOM 2335 C CA . GLU A 1 300 ? -25.210 9.133 16.204 1.00 51.91 300 GLU A CA 1
ATOM 2336 C C . GLU A 1 300 ? -26.384 8.446 16.924 1.00 51.91 300 GLU A C 1
ATOM 2338 O O . GLU A 1 300 ? -27.178 9.129 17.559 1.00 51.91 300 GLU A O 1
ATOM 2343 N N . GLN A 1 301 ? -26.434 7.109 16.948 1.00 48.66 301 GLN A N 1
ATOM 2344 C CA . GLN A 1 301 ? -27.485 6.344 17.644 1.00 48.66 301 GLN A CA 1
ATOM 2345 C C . GLN A 1 301 ? -27.370 6.322 19.179 1.00 48.66 301 GLN A C 1
ATOM 2347 O O . GLN A 1 301 ? -28.313 5.912 19.846 1.00 48.66 301 GLN A O 1
ATOM 2352 N N . PHE A 1 302 ? -26.236 6.734 19.755 1.00 47.78 302 PHE A N 1
ATOM 2353 C CA . PHE A 1 302 ? -26.064 6.846 21.214 1.00 47.78 302 PHE A CA 1
ATOM 2354 C C . PHE A 1 302 ? -26.326 8.263 21.753 1.00 47.78 302 PHE A C 1
ATOM 2356 O O . PHE A 1 302 ? -26.272 8.464 22.966 1.00 47.78 302 PHE A O 1
ATOM 2363 N N . ASN A 1 303 ? -26.587 9.236 20.872 1.00 46.44 303 ASN A N 1
ATOM 2364 C CA . ASN A 1 303 ? -26.886 10.626 21.234 1.00 46.44 303 ASN A CA 1
ATOM 2365 C C . ASN A 1 303 ? -28.374 11.001 21.047 1.00 46.44 303 ASN A C 1
ATOM 2367 O O . ASN A 1 303 ? -28.714 12.172 21.220 1.00 46.44 303 ASN A O 1
ATOM 2371 N N . GLU A 1 304 ? -29.236 10.032 20.720 1.00 40.16 304 GLU A N 1
ATOM 2372 C CA . GLU A 1 304 ? -30.708 10.128 20.769 1.00 40.16 304 GLU A CA 1
ATOM 2373 C C . GLU A 1 304 ? -31.259 9.367 21.982 1.00 40.16 304 GLU A C 1
ATOM 2375 O O . GLU A 1 304 ? -32.212 9.885 22.610 1.00 40.16 304 GLU A O 1
#

Sequence (304 aa):
MNTPMLTIGAVSQATGIPVNTLRTWERRYNFPPSNRSPGRQRLYSPDIILHLRLINKALDKGLRPRQIMGLSHEDLSNILGETSTDEKLENNKEILEWLEAAQNLDGLALDKGFKSALSHLGLQSFIIDRVCPFLELIGRSWSEGSMEIFQEHFASQRISDFLTSCWRSLSDSTQGKTIVCAALPGEQHYLGLQMAASIMALNGFKIIFIGPQTPLTDIQACAWQSQAYAVLLSCSITTSHKDLFPMLIELRRLLPPSTQMIIGGSGAPSNMDNIVRIGDFNELSSWAAHHIKELKGSIEQFNE

Radius of gyration: 20.98 Å; chains: 1; bounding box: 53×51×51 Å